Protein AF-A0A094HCK3-F1 (afdb_monomer_lite)

Secondary structure (DSSP, 8-state):
-PPP-HHHHHHHHHHHHHHHHHHHHHTTPPPP--BTTS-SS-S--TT-HHHHHHHHHHHHHHHHHHHHHH-HHHHHHIIIIIHHHHHHHHHHHHHTTHHHHS-SSS-EEHHHHHHHHT--HHHHHHHHHHHHHTTSEE-SSTTEEEEBH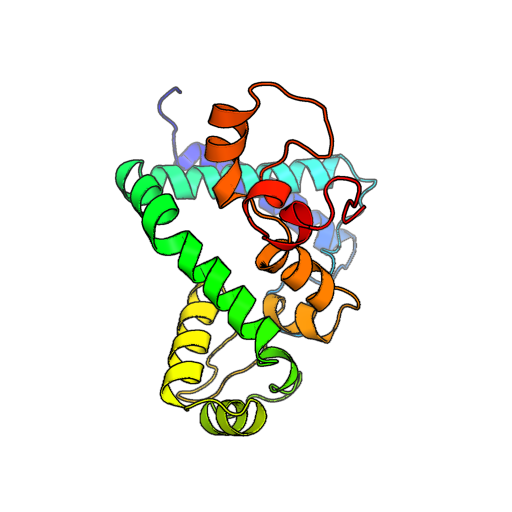HHHHHHHSTTHHHHHHIIIII--GGGHHHHHHHHSS---TTSSHHHHH-THHHH-TT----

pLDDT: mean 94.05, std 7.01, range [53.16, 98.75]

Foldseek 3Di:
DDDDDLVVLVVLLVVLVVVLVVVCVVVVHDDDFQALPGDLDDPDDPPPPPNVVSVVSNVVSVVVSVDVVCDDVNVVCCVVPPVVLLLVLLCCCLVLVLLVQADQPDKDFLVSSCVVSVHDSVVSVVSQVSNVVVSQWDCPDPRIIHGTNNSSCSVVPPCPSVVSCCCNVQVQPVQQVVLCVVPNPDPDQLSHSRVVVDCVCVVVVPDDPD

Sequence (210 aa):
MPIQDLTKLAAELSAQAKVIQDYLEANKLSGLSLDKDALIDAPFDPASMEIQGARAALIKTSKLIHDLALGPKELMLEHSTNTKFDIMTLHSVVRFGIAEAIPLDEPITFEAVAKKVGLSTDRVTRLLRHSMTNNLFEEPRAGYVGHTALSSIIVREPLSRSWILHNLEEVATAKLIAAYDKYGESDEPTETATSLAFDFFADNPKANFW

Structure (mmCIF, N/CA/C/O backbone):
data_AF-A0A094HCK3-F1
#
_entry.id   AF-A0A094HCK3-F1
#
loop_
_atom_site.group_PDB
_atom_site.id
_atom_site.type_symbol
_atom_site.label_atom_id
_atom_site.label_alt_id
_atom_site.label_comp_id
_atom_site.label_asym_id
_atom_site.label_entity_id
_atom_site.label_seq_id
_atom_site.pdbx_PDB_ins_code
_atom_site.Cartn_x
_atom_site.Cartn_y
_atom_site.Cartn_z
_atom_site.occupancy
_atom_site.B_iso_or_equiv
_atom_site.auth_seq_id
_atom_site.auth_comp_id
_atom_site.auth_asym_id
_atom_site.auth_atom_id
_atom_site.pdbx_PDB_model_num
ATOM 1 N N . MET A 1 1 ? 19.229 13.080 13.202 1.00 64.75 1 MET A N 1
ATOM 2 C CA . MET A 1 1 ? 17.930 13.371 13.849 1.00 64.75 1 MET A CA 1
ATOM 3 C C . MET A 1 1 ? 18.099 13.249 15.355 1.00 64.75 1 MET A C 1
ATOM 5 O O . MET A 1 1 ? 18.874 12.391 15.765 1.00 64.75 1 MET A O 1
ATOM 9 N N . PRO A 1 2 ? 17.450 14.100 16.164 1.00 84.44 2 PRO A N 1
ATOM 10 C CA . PRO A 1 2 ? 17.496 13.973 17.619 1.00 84.44 2 PRO A CA 1
ATOM 11 C C . PRO A 1 2 ? 16.785 12.693 18.081 1.00 84.44 2 PRO A C 1
ATOM 13 O O . PRO A 1 2 ? 15.903 12.191 17.377 1.00 84.44 2 PRO A O 1
ATOM 16 N N . ILE A 1 3 ? 17.164 12.189 19.261 1.00 91.44 3 ILE A N 1
ATOM 17 C CA . ILE A 1 3 ? 16.467 11.085 19.940 1.00 91.44 3 ILE A CA 1
ATOM 18 C C . ILE A 1 3 ? 14.984 11.449 20.059 1.00 91.44 3 ILE A C 1
ATOM 20 O O . ILE A 1 3 ? 14.647 12.566 20.455 1.00 91.44 3 ILE A O 1
ATOM 24 N N . GLN A 1 4 ? 14.115 10.517 19.677 1.00 95.88 4 GLN A N 1
ATOM 25 C CA . GLN A 1 4 ? 12.667 10.689 19.728 1.00 95.88 4 GLN A CA 1
ATOM 26 C C . GLN A 1 4 ? 12.110 10.066 21.007 1.00 95.88 4 GLN A C 1
ATOM 28 O O . GLN A 1 4 ? 12.537 8.986 21.412 1.00 95.88 4 GLN A O 1
ATOM 33 N N . ASP A 1 5 ? 11.136 10.732 21.619 1.00 96.56 5 ASP A N 1
ATOM 34 C CA . ASP A 1 5 ? 10.364 10.190 22.736 1.00 96.56 5 ASP A CA 1
ATOM 35 C C . ASP A 1 5 ? 9.092 9.530 22.189 1.00 96.56 5 ASP A C 1
ATOM 37 O O . ASP A 1 5 ? 8.192 10.210 21.690 1.00 96.56 5 ASP A O 1
ATOM 41 N N . LEU A 1 6 ? 9.018 8.199 22.282 1.00 97.12 6 LEU A N 1
ATOM 42 C CA . LEU A 1 6 ? 7.872 7.429 21.791 1.00 97.12 6 LEU A CA 1
ATOM 43 C C . LEU A 1 6 ? 6.568 7.782 22.518 1.00 97.12 6 LEU A C 1
ATOM 45 O O . LEU A 1 6 ? 5.506 7.726 21.905 1.00 97.12 6 LEU A O 1
ATOM 49 N N . THR A 1 7 ? 6.631 8.194 23.786 1.00 97.88 7 THR A N 1
ATOM 50 C CA . THR A 1 7 ? 5.444 8.604 24.551 1.00 97.88 7 THR A CA 1
ATOM 51 C C . THR A 1 7 ? 4.885 9.908 24.001 1.00 97.88 7 THR A C 1
ATOM 53 O O . THR A 1 7 ? 3.675 10.047 23.822 1.00 97.88 7 THR A O 1
ATOM 56 N N . LYS A 1 8 ? 5.771 10.853 23.667 1.00 97.81 8 LYS A N 1
ATOM 57 C CA . LYS A 1 8 ? 5.379 12.112 23.032 1.00 97.81 8 LYS A CA 1
ATOM 58 C C . LYS A 1 8 ? 4.778 11.871 21.645 1.00 97.81 8 LYS A C 1
ATOM 60 O O . LYS A 1 8 ? 3.713 12.406 21.353 1.00 97.81 8 LYS A O 1
ATOM 65 N N . LEU A 1 9 ? 5.408 11.026 20.826 1.00 97.94 9 LEU A N 1
ATOM 66 C CA . LEU A 1 9 ? 4.876 10.667 19.507 1.00 97.94 9 LEU A CA 1
ATOM 67 C C . LEU A 1 9 ? 3.517 9.960 19.610 1.00 97.94 9 LEU A C 1
ATOM 69 O O . LEU A 1 9 ? 2.624 10.247 18.821 1.00 97.94 9 LEU A O 1
ATOM 73 N N . ALA A 1 10 ? 3.323 9.077 20.593 1.00 98.25 10 ALA A N 1
ATOM 74 C CA . ALA A 1 10 ? 2.035 8.426 20.827 1.00 98.25 10 ALA A CA 1
ATOM 75 C C . ALA A 1 10 ? 0.943 9.427 21.245 1.00 98.25 10 ALA A C 1
ATOM 77 O O . ALA A 1 10 ? -0.198 9.315 20.796 1.00 98.25 10 ALA A O 1
ATOM 78 N N . ALA A 1 11 ? 1.283 10.433 22.058 1.00 98.38 11 ALA A N 1
ATOM 79 C CA . ALA A 1 11 ? 0.358 11.508 22.411 1.00 98.38 11 ALA A CA 1
ATOM 80 C C . ALA A 1 11 ? -0.019 12.365 21.189 1.00 98.38 11 ALA A C 1
ATOM 82 O O . ALA A 1 11 ? -1.194 12.673 20.997 1.00 98.38 11 ALA A O 1
ATOM 83 N N . GLU A 1 12 ? 0.952 12.696 20.331 1.00 97.50 12 GLU A N 1
ATOM 84 C CA . GLU A 1 12 ? 0.707 13.391 19.061 1.00 97.50 12 GLU A CA 1
ATOM 85 C C . GLU A 1 12 ? -0.185 12.558 18.131 1.00 97.50 12 GLU A C 1
ATOM 87 O O . GLU A 1 12 ? -1.167 13.073 17.600 1.00 97.50 12 GLU A O 1
ATOM 92 N N . LEU A 1 13 ? 0.103 11.261 17.985 1.00 98.12 13 LEU A N 1
ATOM 93 C CA . LEU A 1 13 ? -0.702 10.322 17.202 1.00 98.12 13 LEU A CA 1
ATOM 94 C C . LEU A 1 13 ? -2.156 10.288 17.697 1.00 98.12 13 LEU A C 1
ATOM 96 O O . LEU A 1 13 ? -3.081 10.413 16.900 1.00 98.12 13 LEU A O 1
ATOM 100 N N . SER A 1 14 ? -2.350 10.167 19.013 1.00 98.56 14 SER A N 1
ATOM 101 C CA . SER A 1 14 ? -3.671 10.146 19.650 1.00 98.56 14 SER A CA 1
ATOM 102 C C . SER A 1 14 ? -4.442 11.449 19.425 1.00 98.56 14 SER A C 1
ATOM 104 O O . SER A 1 14 ? -5.623 11.422 19.080 1.00 98.56 14 SER A O 1
ATOM 106 N N . ALA A 1 15 ? -3.770 12.599 19.534 1.00 98.31 15 ALA A N 1
ATOM 107 C CA . ALA A 1 15 ? -4.385 13.896 19.270 1.00 98.31 15 ALA A CA 1
ATOM 108 C C . ALA A 1 15 ? -4.875 14.018 17.816 1.00 98.31 15 ALA A C 1
ATOM 110 O O . ALA A 1 15 ? -6.005 14.446 17.592 1.00 98.31 15 ALA A O 1
ATOM 111 N N . GLN A 1 16 ? -4.074 13.590 16.832 1.00 98.31 16 GLN A N 1
ATOM 112 C CA . GLN A 1 16 ? -4.489 13.615 15.422 1.00 98.31 16 GLN A CA 1
ATOM 113 C C . GLN A 1 16 ? -5.602 12.605 15.126 1.00 98.31 16 GLN A C 1
ATOM 115 O O . GLN A 1 16 ? -6.540 12.916 14.394 1.00 98.31 16 GLN A O 1
ATOM 120 N N . ALA A 1 17 ? -5.546 11.416 15.734 1.00 98.06 17 ALA A N 1
ATOM 121 C CA . ALA A 1 17 ? -6.607 10.420 15.615 1.00 98.06 17 ALA A CA 1
ATOM 122 C C . ALA A 1 17 ? -7.936 10.964 16.151 1.00 98.06 17 ALA A C 1
ATOM 124 O O . ALA A 1 17 ? -8.975 10.758 15.529 1.00 98.06 17 ALA A O 1
ATOM 125 N N . LYS A 1 18 ? -7.897 11.721 17.255 1.00 98.12 18 LYS A N 1
ATOM 126 C CA . LYS A 1 18 ? -9.080 12.374 17.814 1.00 98.12 18 LYS A CA 1
ATOM 127 C C . LYS A 1 18 ? -9.693 13.398 16.857 1.00 98.12 18 LYS A C 1
ATOM 129 O O . LYS A 1 18 ? -10.903 13.375 16.686 1.00 98.12 18 LYS A O 1
ATOM 134 N N . VAL A 1 19 ? -8.891 14.240 16.200 1.00 97.88 19 VAL A N 1
ATOM 135 C CA . VAL A 1 19 ? -9.404 15.204 15.202 1.00 97.88 19 VAL A CA 1
ATOM 136 C C . VAL A 1 19 ? -10.156 14.482 14.080 1.00 97.88 19 VAL A C 1
ATOM 138 O O . VAL A 1 19 ? -11.255 14.884 13.705 1.00 97.88 19 VAL A O 1
ATOM 141 N N . ILE A 1 20 ? -9.589 13.382 13.576 1.00 97.25 20 ILE A N 1
ATOM 142 C CA . ILE A 1 20 ? -10.222 12.574 12.528 1.00 97.25 20 ILE A CA 1
ATOM 143 C C . ILE A 1 20 ? -11.514 11.926 13.037 1.00 97.25 20 ILE A C 1
ATOM 145 O O . ILE A 1 20 ? -12.533 11.985 12.353 1.00 97.25 20 ILE A O 1
ATOM 149 N N . GLN A 1 21 ? -11.487 11.329 14.229 1.00 97.19 21 GLN A N 1
ATOM 150 C CA . GLN A 1 21 ? -12.647 10.660 14.814 1.00 97.19 21 GLN A CA 1
ATOM 151 C C . GLN A 1 21 ? -13.798 11.644 15.070 1.00 97.19 21 GLN A C 1
ATOM 153 O O . GLN A 1 21 ? -14.926 11.386 14.653 1.00 97.19 21 GLN A O 1
ATOM 158 N N . ASP A 1 22 ? -13.501 12.801 15.666 1.00 97.19 22 ASP A N 1
ATOM 159 C CA . ASP A 1 22 ? -14.484 13.854 15.932 1.00 97.19 22 ASP A CA 1
ATOM 160 C C . ASP A 1 22 ? -15.112 14.366 14.621 1.00 97.19 22 ASP A C 1
ATOM 162 O O . ASP A 1 22 ? -16.318 14.603 14.562 1.00 97.19 22 ASP A O 1
ATOM 166 N N . TYR A 1 23 ? -14.324 14.491 13.544 1.00 96.88 23 TYR A N 1
ATOM 167 C CA . TYR A 1 23 ? -14.831 14.874 12.223 1.00 96.88 23 TYR A CA 1
ATOM 168 C C . TYR A 1 23 ? -15.793 13.835 11.637 1.00 96.88 23 TYR A C 1
ATOM 170 O O . TYR A 1 23 ? -16.861 14.207 11.140 1.00 96.88 23 TYR A O 1
ATOM 178 N N . LEU A 1 24 ? -15.442 12.546 11.700 1.00 96.25 24 LEU A N 1
ATOM 179 C CA . LEU A 1 24 ? -16.302 11.465 11.209 1.00 96.25 24 LEU A CA 1
ATOM 180 C C . LEU A 1 24 ? -17.640 11.449 11.961 1.00 96.25 24 LEU A C 1
ATOM 182 O O . LEU A 1 24 ? -18.698 11.376 11.335 1.00 96.25 24 LEU A O 1
ATOM 186 N N . GLU A 1 25 ? -17.603 11.594 13.287 1.00 96.50 25 GLU A N 1
ATOM 187 C CA . GLU A 1 25 ? -18.794 11.629 14.140 1.00 96.50 25 GLU A CA 1
ATOM 188 C C . GLU A 1 25 ? -19.659 12.869 13.887 1.00 96.50 25 GLU A C 1
ATOM 190 O O . GLU A 1 25 ? -20.868 12.747 13.669 1.00 96.50 25 GLU A O 1
ATOM 195 N N . ALA A 1 26 ? -19.052 14.060 13.856 1.00 96.56 26 ALA A N 1
ATOM 196 C CA . ALA A 1 26 ? -19.761 15.322 13.649 1.00 96.56 26 ALA A CA 1
ATOM 197 C C . ALA A 1 26 ? -20.483 15.372 12.294 1.00 96.56 26 ALA A C 1
ATOM 199 O O . ALA A 1 26 ? -21.584 15.918 12.197 1.00 96.56 26 ALA A O 1
ATOM 200 N N . ASN A 1 27 ? -19.892 14.763 11.262 1.00 95.44 27 ASN A N 1
ATOM 201 C CA . ASN A 1 27 ? -20.462 14.705 9.916 1.00 95.44 27 ASN A CA 1
ATOM 202 C C . ASN A 1 27 ? -21.289 13.436 9.659 1.00 95.44 27 ASN A C 1
ATOM 204 O O . ASN A 1 27 ? -21.826 13.279 8.563 1.00 95.44 27 ASN A O 1
ATOM 208 N N . LYS A 1 28 ? -21.433 12.549 10.656 1.00 95.31 28 LYS A N 1
ATOM 209 C CA . LYS A 1 28 ? -22.162 11.270 10.550 1.00 95.31 28 LYS A CA 1
ATOM 210 C C . LYS A 1 28 ? -21.670 10.404 9.385 1.00 95.31 28 LYS A C 1
ATOM 212 O O . LYS A 1 28 ? -22.461 9.747 8.708 1.00 95.31 28 LYS A O 1
ATOM 217 N N . LEU A 1 29 ? -20.366 10.439 9.137 1.00 93.19 29 LEU A N 1
ATOM 218 C CA . LEU A 1 29 ? -19.726 9.663 8.087 1.00 93.19 29 LEU A CA 1
ATOM 219 C C . LEU A 1 29 ? -19.522 8.226 8.562 1.00 93.19 29 LEU A C 1
ATOM 221 O O . LEU A 1 29 ? -19.360 7.964 9.756 1.00 93.19 29 LEU A O 1
ATOM 225 N N . SER A 1 30 ? -19.510 7.284 7.620 1.00 84.00 30 SER A N 1
ATOM 226 C CA . SER A 1 30 ? -19.073 5.923 7.921 1.00 84.00 30 SER A CA 1
ATOM 227 C C . SER A 1 30 ? -17.640 5.965 8.450 1.00 84.00 30 SER A C 1
ATOM 229 O O . SER A 1 30 ? -16.792 6.661 7.887 1.00 84.00 30 SER A O 1
ATOM 231 N N . GLY A 1 31 ? -17.368 5.222 9.522 1.00 87.56 31 GLY A N 1
ATOM 232 C CA . GLY A 1 31 ? -16.015 5.083 10.051 1.00 87.56 31 GLY A CA 1
ATOM 233 C C . GLY A 1 31 ? -15.043 4.486 9.027 1.00 87.56 31 GLY A C 1
ATOM 234 O O . GLY A 1 31 ? -15.429 4.028 7.950 1.00 87.56 31 GLY A O 1
ATOM 235 N N . LEU A 1 32 ? -13.761 4.470 9.380 1.00 92.94 32 LEU A N 1
ATOM 236 C CA . LEU A 1 32 ? -12.737 3.814 8.569 1.00 92.94 32 LEU A CA 1
ATOM 237 C C . LEU A 1 32 ? -12.791 2.301 8.796 1.00 92.94 32 LEU A C 1
ATOM 239 O O . LEU A 1 32 ? -12.904 1.850 9.935 1.00 92.94 32 LEU A O 1
ATOM 243 N N . SER A 1 33 ? -12.695 1.522 7.723 1.00 92.81 33 SER A N 1
ATOM 244 C CA . SER A 1 33 ? -12.752 0.063 7.786 1.00 92.81 33 SER A CA 1
ATOM 245 C C . SER A 1 33 ? -11.872 -0.564 6.709 1.00 92.81 33 SER A C 1
ATOM 247 O O . SER A 1 33 ? -11.655 0.032 5.655 1.00 92.81 33 SER A O 1
ATOM 249 N N . LEU A 1 34 ? -11.380 -1.771 6.986 1.00 93.62 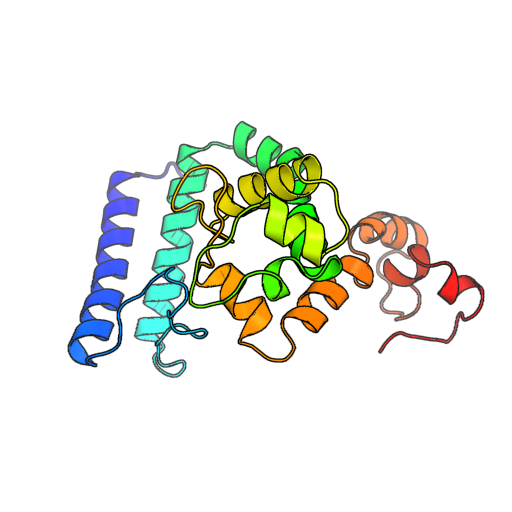34 LEU A N 1
ATOM 250 C CA . LEU A 1 34 ? -10.755 -2.655 5.997 1.00 93.62 34 LEU A CA 1
ATOM 251 C C . LEU A 1 34 ? -11.707 -3.769 5.540 1.00 93.62 34 LEU A C 1
ATOM 253 O O . LEU A 1 34 ? -11.286 -4.680 4.835 1.00 93.62 34 LEU A O 1
ATOM 257 N N . ASP A 1 35 ? -12.977 -3.704 5.929 1.00 93.12 35 ASP A N 1
ATOM 258 C CA . ASP A 1 35 ? -14.013 -4.604 5.433 1.00 93.12 35 ASP A CA 1
ATOM 259 C C . ASP A 1 35 ? -14.203 -4.445 3.914 1.00 93.12 35 ASP A C 1
ATOM 261 O O . ASP A 1 35 ? -14.009 -3.358 3.364 1.00 93.12 35 ASP A O 1
ATOM 265 N N . LYS A 1 36 ? -14.594 -5.524 3.231 1.00 89.88 36 LYS A N 1
ATOM 266 C CA . LYS A 1 36 ? -14.848 -5.536 1.782 1.00 89.88 36 LYS A CA 1
ATOM 267 C C . LYS A 1 36 ? -15.809 -4.440 1.301 1.00 89.88 36 LYS A C 1
ATOM 269 O O . LYS A 1 36 ? -15.671 -3.981 0.167 1.00 89.88 36 LYS A O 1
ATOM 274 N N . ASP A 1 37 ? -16.737 -4.004 2.154 1.00 90.12 37 ASP A N 1
ATOM 275 C CA . ASP A 1 37 ? -17.769 -3.016 1.832 1.00 90.12 37 ASP A CA 1
ATOM 276 C C . ASP A 1 37 ? -17.366 -1.586 2.233 1.00 90.12 37 ASP A C 1
ATOM 278 O O . ASP A 1 37 ? -18.148 -0.646 2.067 1.00 90.12 37 ASP A O 1
ATOM 282 N N . ALA A 1 38 ? -16.137 -1.386 2.726 1.00 91.75 38 ALA A N 1
ATOM 283 C CA . ALA A 1 38 ? -15.613 -0.059 3.025 1.00 91.75 38 ALA A CA 1
ATOM 284 C C . ALA A 1 38 ? -15.644 0.859 1.788 1.00 91.75 38 ALA A C 1
ATOM 286 O O . ALA A 1 38 ? -15.623 0.411 0.630 1.00 91.75 38 ALA A O 1
ATOM 287 N N . LEU A 1 39 ? -15.698 2.169 2.035 1.00 91.44 39 LEU A N 1
ATOM 288 C CA . LEU A 1 39 ? -15.591 3.166 0.974 1.00 91.44 39 LEU A CA 1
ATOM 289 C C . LEU A 1 39 ? -14.226 3.055 0.284 1.00 91.44 39 LEU A C 1
ATOM 291 O O . LEU A 1 39 ? -13.210 2.868 0.950 1.00 91.44 39 LEU A O 1
ATOM 295 N N . ILE A 1 40 ? -14.225 3.176 -1.047 1.00 90.25 40 ILE A N 1
ATOM 296 C CA . ILE A 1 40 ? -12.997 3.184 -1.858 1.00 90.25 40 ILE A CA 1
ATOM 297 C C . ILE A 1 40 ? -12.161 4.409 -1.488 1.00 90.25 40 ILE A C 1
ATOM 299 O O . ILE A 1 40 ? -11.000 4.286 -1.098 1.00 90.25 40 ILE A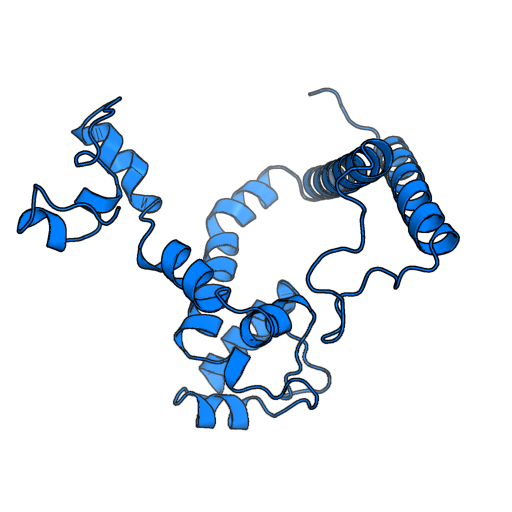 O 1
ATOM 303 N N . ASP A 1 41 ? -12.790 5.580 -1.537 1.00 89.75 41 ASP A N 1
ATOM 304 C CA . ASP A 1 41 ? -12.195 6.817 -1.065 1.00 89.75 41 ASP A CA 1
ATOM 305 C C . ASP A 1 41 ? -12.476 7.003 0.420 1.00 89.75 41 ASP A C 1
ATOM 307 O O . ASP A 1 41 ? -13.609 6.867 0.894 1.00 89.75 41 ASP A O 1
ATOM 311 N N . ALA A 1 42 ? -11.436 7.362 1.168 1.00 88.56 42 ALA A N 1
ATOM 312 C CA . ALA A 1 42 ? -11.617 7.740 2.557 1.00 88.56 42 ALA A CA 1
ATOM 313 C C . ALA A 1 42 ? -12.556 8.963 2.634 1.00 88.56 42 ALA A C 1
ATOM 315 O O . ALA A 1 42 ? -12.373 9.906 1.860 1.00 88.56 42 ALA A O 1
ATOM 316 N N . PRO A 1 43 ? -13.531 8.987 3.563 1.00 92.12 43 PRO A N 1
ATOM 317 C CA . PRO A 1 43 ? -14.581 10.003 3.605 1.00 92.12 43 PRO A CA 1
ATOM 318 C C . PRO A 1 43 ? -14.068 11.312 4.220 1.00 92.12 43 PRO A C 1
ATOM 320 O O . PRO A 1 43 ? -14.547 11.766 5.252 1.00 92.12 43 PRO A O 1
ATOM 323 N N . PHE A 1 44 ? -13.049 11.918 3.619 1.00 92.88 44 PHE A N 1
ATOM 324 C CA . PHE A 1 44 ? -12.468 13.176 4.069 1.00 92.88 44 PHE A CA 1
ATOM 325 C C . PHE A 1 44 ? -12.629 14.226 2.987 1.00 92.88 44 PHE A C 1
ATOM 327 O O . PHE A 1 44 ? -12.178 14.021 1.863 1.00 92.88 44 PHE A O 1
ATOM 334 N N . ASP A 1 45 ? -13.219 15.365 3.343 1.00 91.75 45 ASP A N 1
ATOM 335 C CA . ASP A 1 45 ? -13.326 16.502 2.434 1.00 91.75 45 ASP A CA 1
ATOM 336 C C . ASP A 1 45 ? -11.923 16.960 1.973 1.00 91.75 45 ASP A C 1
ATOM 338 O O . ASP A 1 45 ? -11.102 17.364 2.811 1.00 91.75 45 ASP A O 1
ATOM 342 N N . PRO A 1 46 ? -11.612 16.913 0.663 1.00 92.75 46 PRO A N 1
ATOM 343 C CA . PRO A 1 46 ? -10.340 17.394 0.130 1.00 92.75 46 PRO A CA 1
ATOM 344 C C . PRO A 1 46 ? -10.118 18.896 0.351 1.00 92.75 46 PRO A C 1
ATOM 346 O O . PRO A 1 46 ? -8.972 19.337 0.409 1.00 92.75 46 PRO A O 1
ATOM 349 N N . ALA A 1 47 ? -11.190 19.683 0.489 1.00 94.50 47 ALA A N 1
ATOM 350 C CA . ALA A 1 47 ? -11.106 21.121 0.730 1.00 94.50 47 ALA A CA 1
ATOM 351 C C . ALA A 1 47 ? -10.774 21.463 2.193 1.00 94.50 47 ALA A C 1
ATOM 353 O O . ALA A 1 47 ? -10.315 22.570 2.486 1.00 94.50 47 ALA A O 1
ATOM 354 N N . SER A 1 48 ? -10.965 20.521 3.122 1.00 95.88 48 SER A N 1
ATOM 355 C CA . SER A 1 48 ? -10.686 20.742 4.538 1.00 95.88 48 SER A CA 1
ATOM 356 C C . SER A 1 48 ? -9.203 20.554 4.852 1.00 95.88 48 SER A C 1
ATOM 358 O O . SER A 1 48 ? -8.744 19.467 5.208 1.00 95.88 48 SER A O 1
ATOM 360 N N . MET A 1 49 ? -8.434 21.642 4.753 1.00 96.00 49 MET A N 1
ATOM 361 C CA . MET A 1 49 ? -6.996 21.637 5.053 1.00 96.00 49 MET A CA 1
ATOM 362 C C . MET A 1 49 ? -6.677 21.135 6.466 1.00 96.00 49 MET A C 1
ATOM 364 O O . MET A 1 49 ? -5.646 20.497 6.666 1.00 96.00 49 MET A O 1
ATOM 368 N N . GLU A 1 50 ? -7.552 21.400 7.438 1.00 96.19 50 GLU A N 1
ATOM 369 C CA . GLU A 1 50 ? -7.399 20.921 8.813 1.00 96.19 50 GLU A CA 1
ATOM 370 C C . GLU A 1 50 ? -7.440 19.390 8.875 1.00 96.19 50 GLU A C 1
ATOM 372 O O . GLU A 1 50 ? -6.524 18.765 9.410 1.00 96.19 50 GLU A O 1
ATOM 377 N N . ILE A 1 51 ? -8.454 18.776 8.259 1.00 97.12 51 ILE A N 1
ATOM 378 C CA . ILE A 1 51 ? -8.632 17.320 8.272 1.00 97.12 51 ILE A CA 1
ATOM 379 C C . ILE A 1 51 ? -7.559 16.629 7.434 1.00 97.12 51 ILE A C 1
ATOM 381 O O . ILE A 1 51 ? -7.005 15.613 7.859 1.00 97.12 51 ILE A O 1
ATOM 385 N N . GLN A 1 52 ? -7.191 17.203 6.287 1.00 97.25 52 GLN A N 1
ATOM 386 C CA . GLN A 1 52 ? -6.078 16.689 5.487 1.00 97.25 52 GLN A CA 1
ATOM 387 C C . GLN A 1 52 ? -4.743 16.799 6.238 1.00 97.25 52 GLN A C 1
ATOM 389 O O . GLN A 1 52 ? -3.936 15.868 6.202 1.00 97.25 52 GLN A O 1
ATOM 394 N N . GLY A 1 53 ? -4.527 17.894 6.974 1.00 97.75 53 GLY A N 1
ATOM 395 C CA . GLY A 1 53 ? -3.363 18.083 7.836 1.00 97.75 53 GLY A CA 1
ATOM 396 C C . GLY A 1 53 ? -3.299 17.047 8.958 1.00 97.75 53 GLY A C 1
ATOM 397 O O . GLY A 1 53 ? -2.262 16.403 9.135 1.00 97.75 53 GLY A O 1
ATOM 398 N N . ALA A 1 54 ? -4.413 16.825 9.661 1.00 97.81 54 ALA A N 1
ATOM 399 C CA . ALA A 1 54 ? -4.511 15.819 10.715 1.00 97.81 54 ALA A CA 1
ATOM 400 C C . ALA A 1 54 ? -4.277 14.400 10.179 1.00 97.81 54 ALA A C 1
ATOM 402 O O . ALA A 1 54 ? -3.499 13.637 10.754 1.00 97.81 54 ALA A O 1
ATOM 403 N N . ARG A 1 55 ? -4.862 14.064 9.022 1.00 96.88 55 ARG A N 1
ATOM 404 C CA . ARG A 1 55 ? -4.639 12.788 8.328 1.00 96.88 55 ARG A CA 1
ATOM 405 C C . ARG A 1 55 ? -3.174 12.582 7.955 1.00 96.88 55 ARG A C 1
ATOM 407 O O . ARG A 1 55 ? -2.611 11.529 8.252 1.00 96.88 55 ARG A O 1
ATOM 414 N N . ALA A 1 56 ? -2.543 13.572 7.327 1.00 97.81 56 ALA A N 1
ATOM 415 C CA . ALA A 1 56 ? -1.137 13.491 6.944 1.00 97.81 56 ALA A CA 1
ATOM 416 C C . ALA A 1 56 ? -0.223 13.339 8.171 1.00 97.81 56 ALA A C 1
ATOM 418 O O . ALA A 1 56 ? 0.697 12.517 8.159 1.00 97.81 56 ALA A O 1
ATOM 419 N N . ALA A 1 57 ? -0.496 14.085 9.245 1.00 98.12 57 ALA A N 1
ATOM 420 C CA . ALA A 1 57 ? 0.238 13.986 10.500 1.00 98.12 57 ALA A CA 1
ATOM 421 C C . ALA A 1 57 ? 0.058 12.611 11.161 1.00 98.12 57 ALA A C 1
ATOM 423 O O . ALA A 1 57 ? 1.048 12.011 11.574 1.00 98.12 57 ALA A O 1
ATOM 424 N N . LEU A 1 58 ? -1.166 12.072 11.193 1.00 98.06 58 LEU A N 1
ATOM 425 C CA . LEU A 1 58 ? -1.450 10.746 11.740 1.00 98.06 58 LEU A CA 1
ATOM 426 C C . LEU A 1 58 ? -0.662 9.652 11.004 1.00 98.06 58 LEU A C 1
ATOM 428 O O . LEU A 1 58 ? 0.022 8.852 11.644 1.00 98.06 58 LEU A O 1
ATOM 432 N N . ILE A 1 59 ? -0.701 9.650 9.666 1.00 98.06 59 ILE A N 1
ATOM 433 C CA . ILE A 1 59 ? 0.032 8.683 8.830 1.00 98.06 59 ILE A CA 1
ATOM 434 C C . ILE A 1 59 ? 1.542 8.805 9.069 1.00 98.06 59 ILE A C 1
ATOM 436 O O . ILE A 1 59 ? 2.223 7.806 9.308 1.00 98.06 59 ILE A O 1
ATOM 440 N N . LYS A 1 60 ? 2.070 10.034 9.048 1.00 98.06 60 LYS A N 1
ATOM 441 C CA . LYS A 1 60 ? 3.499 10.299 9.241 1.00 98.06 60 LYS A CA 1
ATOM 442 C C . LYS A 1 60 ? 3.985 9.844 10.617 1.00 98.06 60 LYS A C 1
ATOM 444 O O . LYS A 1 60 ? 5.010 9.171 10.703 1.00 98.06 60 LYS A O 1
ATOM 449 N N . THR A 1 61 ? 3.271 10.199 11.684 1.00 98.25 61 THR A N 1
ATOM 450 C CA . THR A 1 61 ? 3.647 9.832 13.056 1.00 98.25 61 THR A CA 1
ATOM 451 C C . THR A 1 61 ? 3.515 8.327 13.281 1.00 98.25 61 THR A C 1
ATOM 453 O O . THR A 1 61 ? 4.397 7.737 13.901 1.00 98.25 61 THR A O 1
ATOM 456 N N . SER A 1 62 ? 2.489 7.681 12.715 1.00 98.31 62 SER A N 1
ATOM 457 C CA . SER A 1 62 ? 2.334 6.220 12.761 1.00 98.31 62 SER A CA 1
ATOM 458 C C . SER A 1 62 ? 3.529 5.512 12.115 1.00 98.31 62 SER A C 1
ATOM 460 O O . SER A 1 62 ? 4.148 4.650 12.743 1.00 98.31 62 SER A O 1
ATOM 462 N N . LYS A 1 63 ? 3.927 5.943 10.909 1.00 97.69 63 LYS A N 1
ATOM 463 C CA . LYS A 1 63 ? 5.100 5.402 10.210 1.00 97.69 63 LYS A CA 1
ATOM 464 C C . LYS A 1 63 ? 6.398 5.654 10.975 1.00 97.69 63 LYS A C 1
ATOM 466 O O . LYS A 1 63 ? 7.235 4.763 11.055 1.00 97.69 63 LYS A O 1
ATOM 471 N N . LEU A 1 64 ? 6.561 6.835 11.572 1.00 97.38 64 LEU A N 1
ATOM 472 C CA . LEU A 1 64 ? 7.748 7.147 12.367 1.00 97.38 64 LEU A CA 1
ATOM 473 C C . LEU A 1 64 ? 7.864 6.237 13.597 1.00 97.38 64 LEU A C 1
ATOM 475 O O . LEU A 1 64 ? 8.942 5.714 13.859 1.00 97.38 64 LEU A O 1
ATOM 479 N N . ILE A 1 65 ? 6.769 6.025 14.334 1.00 97.94 65 ILE A N 1
ATOM 480 C CA . ILE A 1 65 ? 6.748 5.105 15.481 1.00 97.94 65 ILE A CA 1
ATOM 481 C C . ILE A 1 65 ? 7.094 3.682 15.029 1.00 97.94 65 ILE A C 1
ATOM 483 O O . ILE A 1 65 ? 7.938 3.044 15.656 1.00 97.94 65 ILE A O 1
ATOM 487 N N . HIS A 1 66 ? 6.493 3.213 13.930 1.00 97.25 66 HIS A N 1
ATOM 488 C CA . HIS A 1 66 ? 6.806 1.916 13.328 1.00 97.25 66 HIS A CA 1
ATOM 489 C C . HIS A 1 66 ? 8.306 1.785 13.019 1.00 97.25 66 HIS A C 1
ATOM 491 O O . HIS A 1 66 ? 8.952 0.841 13.467 1.00 97.25 66 HIS A O 1
ATOM 497 N N . ASP A 1 67 ? 8.883 2.760 12.318 1.00 97.19 67 ASP A N 1
ATOM 498 C CA . ASP A 1 67 ? 10.281 2.722 11.884 1.00 97.19 67 ASP A CA 1
ATOM 499 C C . ASP A 1 67 ? 11.265 2.788 13.056 1.00 97.19 67 ASP A C 1
ATOM 501 O O . ASP A 1 67 ? 12.279 2.088 13.058 1.00 97.19 67 ASP A O 1
ATOM 505 N N . LEU A 1 68 ? 10.962 3.599 14.075 1.00 97.06 68 LEU A N 1
ATOM 506 C CA . LEU A 1 68 ? 11.760 3.679 15.299 1.00 97.06 68 LEU A CA 1
ATOM 507 C C . LEU A 1 68 ? 11.724 2.366 16.087 1.00 97.06 68 LEU A C 1
ATOM 509 O O . LEU A 1 68 ? 12.756 1.954 16.613 1.00 97.06 68 LEU A O 1
ATOM 513 N N . ALA A 1 69 ? 10.557 1.721 16.168 1.00 96.94 69 ALA A N 1
ATOM 514 C CA . ALA A 1 69 ? 10.394 0.447 16.860 1.00 96.94 69 ALA A CA 1
ATOM 515 C C . ALA A 1 69 ? 11.079 -0.709 16.115 1.00 96.94 69 ALA A C 1
ATOM 517 O O . ALA A 1 69 ? 11.661 -1.585 16.752 1.00 96.94 69 ALA A O 1
ATOM 518 N N . LEU A 1 70 ? 11.033 -0.695 14.780 1.00 96.25 70 LEU A N 1
ATOM 519 C CA . LEU A 1 70 ? 11.631 -1.725 13.932 1.00 96.25 70 LEU A CA 1
ATOM 520 C C . LEU A 1 70 ? 13.164 -1.600 13.871 1.00 96.25 70 LEU A C 1
ATOM 522 O O . LEU A 1 70 ? 13.893 -2.589 13.942 1.00 96.25 70 LEU A O 1
ATOM 526 N N . GLY A 1 71 ? 13.664 -0.366 13.796 1.00 96.75 71 GLY A N 1
ATOM 527 C CA . GLY A 1 71 ? 15.088 -0.058 13.768 1.00 96.75 71 GLY A CA 1
ATOM 528 C C . GLY A 1 71 ? 15.742 -0.224 12.385 1.00 96.75 71 GLY A C 1
ATOM 529 O O . GLY A 1 71 ? 15.215 -0.877 11.482 1.00 96.75 71 GLY A O 1
ATOM 530 N N . PRO A 1 72 ? 16.936 0.365 12.188 1.00 96.31 72 PRO A N 1
ATOM 531 C CA . PRO A 1 72 ? 17.518 0.560 10.857 1.00 96.31 72 PRO A CA 1
ATOM 532 C C . PRO A 1 72 ? 17.923 -0.737 10.147 1.00 96.31 72 PRO A C 1
ATOM 534 O O . PRO A 1 72 ? 17.818 -0.825 8.926 1.00 96.31 72 PRO A O 1
ATOM 537 N N . LYS A 1 73 ? 18.386 -1.752 10.890 1.00 96.75 73 LYS A N 1
ATOM 538 C CA . LYS A 1 73 ? 18.790 -3.039 10.303 1.00 96.75 73 LYS A CA 1
ATOM 539 C C . LYS A 1 73 ? 17.597 -3.755 9.679 1.00 96.75 73 LYS A C 1
ATOM 541 O O . LYS A 1 73 ? 17.702 -4.261 8.567 1.00 96.75 73 LYS A O 1
ATOM 546 N N . GLU A 1 74 ? 16.495 -3.810 10.410 1.00 96.81 74 GLU A N 1
ATOM 547 C CA . GLU A 1 74 ? 15.317 -4.543 9.975 1.00 96.81 74 GLU A CA 1
ATOM 548 C C . GLU A 1 74 ? 14.604 -3.794 8.844 1.00 96.81 74 GLU A C 1
ATOM 550 O O . GLU A 1 74 ? 14.267 -4.406 7.840 1.00 96.81 74 GLU A O 1
ATOM 555 N N . LEU A 1 75 ? 14.539 -2.457 8.902 1.00 96.56 75 LEU A N 1
ATOM 556 C CA . LEU A 1 75 ? 14.091 -1.632 7.771 1.00 96.56 75 LEU A CA 1
ATOM 557 C C . LEU A 1 75 ? 14.894 -1.893 6.486 1.00 96.56 75 LEU A C 1
ATOM 559 O O . LEU A 1 75 ? 14.327 -2.004 5.401 1.00 96.56 75 LEU A O 1
ATOM 563 N N . MET A 1 76 ? 16.221 -2.013 6.593 1.00 96.50 76 MET A N 1
ATOM 564 C CA . MET A 1 76 ? 17.069 -2.345 5.445 1.00 96.50 76 MET A CA 1
ATOM 565 C C . MET A 1 76 ? 16.728 -3.731 4.873 1.00 96.50 76 MET A C 1
ATOM 567 O O . MET A 1 76 ? 16.689 -3.898 3.651 1.00 96.50 76 MET A O 1
ATOM 571 N N . LEU A 1 77 ? 16.488 -4.730 5.729 1.00 94.94 77 LEU A N 1
ATOM 572 C CA . LEU A 1 77 ? 16.109 -6.078 5.295 1.00 94.94 77 LEU A CA 1
ATOM 573 C C . LEU A 1 77 ? 14.725 -6.087 4.644 1.00 94.94 77 LEU A C 1
ATOM 575 O O . LEU A 1 77 ? 14.582 -6.658 3.564 1.00 94.94 77 LEU A O 1
ATOM 579 N N . GLU A 1 78 ? 13.759 -5.386 5.229 1.00 93.12 78 GLU A N 1
ATOM 580 C CA . GLU A 1 78 ? 12.406 -5.234 4.698 1.00 93.12 78 GLU A CA 1
ATOM 581 C C . GLU A 1 78 ? 12.439 -4.683 3.265 1.00 93.12 78 GLU A C 1
ATOM 583 O O . GLU A 1 78 ? 11.961 -5.331 2.331 1.00 93.12 78 GLU A O 1
ATOM 588 N N . HIS A 1 79 ? 13.134 -3.560 3.058 1.00 93.56 79 HIS A N 1
ATOM 589 C CA . HIS A 1 79 ? 13.230 -2.901 1.753 1.00 93.56 79 HIS A CA 1
ATOM 590 C C . HIS A 1 79 ? 14.024 -3.686 0.701 1.00 93.56 79 HIS A C 1
ATOM 592 O O . HIS A 1 79 ? 13.731 -3.595 -0.490 1.00 93.56 79 HIS A O 1
ATOM 598 N N . SER A 1 80 ? 15.037 -4.456 1.108 1.00 92.06 80 SER A N 1
ATOM 599 C CA . SER A 1 80 ? 15.887 -5.212 0.171 1.00 92.06 80 SER A CA 1
ATOM 600 C C . SER A 1 80 ? 15.372 -6.629 -0.114 1.00 92.06 80 SER A C 1
ATOM 602 O O . SER A 1 80 ? 15.667 -7.220 -1.163 1.00 92.06 80 SER A O 1
ATOM 604 N N . THR A 1 81 ? 14.586 -7.195 0.802 1.00 89.88 81 THR A N 1
ATOM 605 C CA . THR A 1 81 ? 14.206 -8.611 0.768 1.00 89.88 81 THR A CA 1
ATOM 606 C C . THR A 1 81 ? 12.711 -8.813 0.628 1.00 89.88 81 THR A C 1
ATOM 608 O O . THR A 1 81 ? 12.318 -9.539 -0.284 1.00 89.88 81 THR A O 1
ATOM 611 N N . ASN A 1 82 ? 11.900 -8.173 1.466 1.00 89.62 82 ASN A N 1
ATOM 612 C CA . ASN A 1 82 ? 10.487 -8.518 1.616 1.00 89.62 82 ASN A CA 1
ATOM 613 C C . ASN A 1 82 ? 9.586 -7.709 0.683 1.00 89.62 82 ASN A C 1
ATOM 615 O O . ASN A 1 82 ? 8.777 -8.306 -0.023 1.00 89.62 82 ASN A O 1
ATOM 619 N N . THR A 1 83 ? 9.817 -6.399 0.550 1.00 92.75 83 THR A N 1
ATOM 620 C CA . THR A 1 83 ? 8.948 -5.496 -0.231 1.00 92.75 83 THR A CA 1
ATOM 621 C C . THR A 1 83 ? 8.746 -5.944 -1.689 1.00 92.75 83 THR A C 1
ATOM 623 O O . THR A 1 83 ? 7.671 -5.784 -2.265 1.00 92.75 83 THR A O 1
ATOM 626 N N . LYS A 1 84 ? 9.754 -6.571 -2.315 1.00 93.69 84 LYS A N 1
ATOM 627 C CA . LYS A 1 84 ? 9.617 -7.108 -3.684 1.00 93.69 84 LYS A CA 1
ATOM 628 C C . LYS A 1 84 ? 8.604 -8.255 -3.786 1.00 93.69 84 LYS A C 1
ATOM 630 O O . LYS A 1 84 ? 8.022 -8.450 -4.851 1.00 93.69 84 LYS A O 1
ATOM 635 N N . PHE A 1 85 ? 8.397 -9.017 -2.712 1.00 95.44 85 PHE A N 1
ATOM 636 C CA . PHE A 1 85 ? 7.418 -10.101 -2.675 1.00 95.44 85 PHE A CA 1
ATOM 637 C C . PHE A 1 85 ? 5.993 -9.578 -2.497 1.00 95.44 85 PHE A C 1
ATOM 639 O O . PHE A 1 85 ? 5.087 -10.148 -3.109 1.00 95.44 85 PHE A O 1
ATOM 646 N N . ASP A 1 86 ? 5.807 -8.459 -1.791 1.00 95.19 86 ASP A N 1
ATOM 647 C CA . ASP A 1 86 ? 4.510 -7.777 -1.714 1.00 95.19 86 ASP A CA 1
ATOM 648 C C . ASP A 1 86 ? 4.079 -7.322 -3.115 1.00 95.19 86 ASP A C 1
ATOM 650 O O . ASP A 1 86 ? 2.975 -7.627 -3.576 1.00 95.19 86 ASP A O 1
ATOM 654 N N . ILE A 1 87 ? 5.007 -6.686 -3.841 1.00 95.56 87 ILE A N 1
ATOM 655 C CA . ILE A 1 87 ? 4.807 -6.238 -5.226 1.00 95.56 87 ILE A CA 1
ATOM 656 C C . ILE A 1 87 ? 4.534 -7.429 -6.152 1.00 95.56 87 ILE A C 1
ATOM 658 O O . ILE A 1 87 ? 3.554 -7.423 -6.897 1.00 95.56 87 ILE A O 1
ATOM 662 N N . MET A 1 88 ? 5.362 -8.479 -6.086 1.00 96.25 88 MET A N 1
ATOM 663 C CA . MET A 1 88 ? 5.179 -9.707 -6.870 1.00 96.25 88 MET A CA 1
ATOM 664 C C . MET A 1 88 ? 3.811 -10.347 -6.609 1.00 96.25 88 MET A C 1
ATOM 666 O O . MET A 1 88 ? 3.185 -10.888 -7.523 1.00 96.25 88 MET A O 1
ATOM 670 N N . THR A 1 89 ? 3.342 -10.312 -5.365 1.00 97.00 89 THR A N 1
ATOM 671 C CA . THR A 1 89 ? 2.073 -10.930 -4.986 1.00 97.00 89 THR A CA 1
ATOM 672 C C . THR A 1 89 ? 0.893 -10.112 -5.480 1.00 97.00 89 THR A C 1
ATOM 674 O O . THR A 1 89 ? -0.010 -10.695 -6.075 1.00 97.00 89 THR A O 1
ATOM 677 N N . LEU A 1 90 ? 0.920 -8.783 -5.337 1.00 97.31 90 LEU A N 1
ATOM 678 C CA . LEU A 1 90 ? -0.085 -7.906 -5.942 1.00 97.31 90 LEU A CA 1
ATOM 679 C C . LEU A 1 90 ? -0.137 -8.098 -7.464 1.00 97.31 90 LEU A C 1
ATOM 681 O O . LEU A 1 90 ? -1.215 -8.293 -8.028 1.00 97.31 90 LEU A O 1
ATOM 685 N N . HIS A 1 91 ? 1.032 -8.128 -8.115 1.00 97.56 91 HIS A N 1
ATOM 686 C CA . HIS A 1 91 ? 1.140 -8.399 -9.547 1.00 97.56 91 HIS A CA 1
ATOM 687 C C . HIS A 1 91 ? 0.506 -9.737 -9.906 1.00 97.56 91 HIS A C 1
ATOM 689 O O . HIS A 1 91 ? -0.329 -9.788 -10.797 1.00 97.56 91 HIS A O 1
ATOM 695 N N . SER A 1 92 ? 0.840 -10.807 -9.183 1.00 97.94 92 SER A N 1
ATOM 696 C CA . SER A 1 92 ? 0.305 -12.149 -9.432 1.00 97.94 92 SER A CA 1
ATOM 697 C C . SER A 1 92 ? -1.211 -12.210 -9.243 1.00 97.94 92 SER A C 1
ATOM 699 O O . SER A 1 92 ? -1.908 -12.805 -10.065 1.00 97.94 92 SER A O 1
ATOM 701 N N . VAL A 1 93 ? -1.729 -11.584 -8.181 1.00 97.75 93 VAL A N 1
ATOM 702 C CA . VAL A 1 93 ? -3.166 -11.533 -7.878 1.00 97.75 93 VAL A CA 1
ATOM 703 C C . VAL A 1 93 ? -3.932 -10.911 -9.035 1.00 97.75 93 VAL A C 1
ATOM 705 O O . VAL A 1 93 ? -4.898 -11.503 -9.518 1.00 97.75 93 VAL A O 1
ATOM 708 N N . VAL A 1 94 ? -3.469 -9.758 -9.517 1.00 97.31 94 VAL A N 1
ATOM 709 C CA . VAL A 1 94 ? -4.092 -9.079 -10.651 1.00 97.31 94 VAL A CA 1
ATOM 710 C C . VAL A 1 94 ? -3.847 -9.875 -11.929 1.00 97.31 94 VAL A C 1
ATOM 712 O O . VAL A 1 94 ? -4.784 -10.250 -12.626 1.00 97.31 94 VAL A O 1
ATOM 715 N N . ARG A 1 95 ? -2.605 -10.230 -12.251 1.00 97.62 95 ARG A N 1
ATOM 716 C CA . ARG A 1 95 ? -2.257 -10.851 -13.532 1.00 97.62 95 ARG A CA 1
ATOM 717 C C . ARG A 1 95 ? -3.006 -12.153 -13.796 1.00 97.62 95 ARG A C 1
ATOM 719 O O . ARG A 1 95 ? -3.470 -12.341 -14.921 1.00 97.62 95 ARG A O 1
ATOM 726 N N . PHE A 1 96 ? -3.157 -13.003 -12.779 1.00 97.75 96 PHE A N 1
ATOM 727 C CA . PHE A 1 96 ? -3.862 -14.284 -12.880 1.00 97.75 96 PHE A CA 1
ATOM 728 C C . PHE A 1 96 ? -5.379 -14.185 -12.672 1.00 97.75 96 PHE A C 1
ATOM 730 O O . PHE A 1 96 ? -6.065 -15.194 -12.809 1.00 97.75 96 PHE A O 1
ATOM 737 N N . GLY A 1 97 ? -5.914 -13.004 -12.355 1.00 97.38 97 GLY A N 1
ATOM 738 C CA . GLY A 1 97 ? -7.347 -12.823 -12.120 1.00 97.38 97 GLY A CA 1
ATOM 739 C C . GLY A 1 97 ? -7.832 -13.453 -10.809 1.00 97.38 97 GLY A C 1
ATOM 740 O O . GLY A 1 97 ? -8.943 -13.975 -10.746 1.00 97.38 97 GLY A O 1
ATOM 741 N N . ILE A 1 98 ? -6.975 -13.493 -9.779 1.00 98.31 98 ILE A N 1
ATOM 742 C CA . ILE A 1 98 ? -7.297 -14.107 -8.479 1.00 98.31 98 ILE A CA 1
ATOM 743 C C . ILE A 1 98 ? -8.360 -13.292 -7.749 1.00 98.31 98 ILE A C 1
ATOM 745 O O . ILE A 1 98 ? -9.275 -13.886 -7.185 1.00 98.31 98 ILE A O 1
ATOM 749 N N . ALA A 1 99 ? -8.258 -11.960 -7.773 1.00 97.44 99 ALA A N 1
ATOM 750 C CA . ALA A 1 99 ? -9.243 -11.095 -7.129 1.00 97.44 99 ALA A CA 1
ATOM 751 C C . ALA A 1 99 ? -10.630 -11.286 -7.763 1.00 97.44 99 ALA A C 1
ATOM 753 O O . ALA A 1 99 ? -11.599 -11.530 -7.061 1.00 97.44 99 ALA A O 1
ATOM 754 N N . GLU A 1 100 ? -10.708 -11.293 -9.092 1.00 97.12 100 GLU A N 1
ATOM 755 C CA . GLU A 1 100 ? -11.948 -11.468 -9.852 1.00 97.12 100 GLU A CA 1
ATOM 756 C C . GLU A 1 100 ? -12.539 -12.888 -9.724 1.00 97.12 100 GLU A C 1
ATOM 758 O O . GLU A 1 100 ? -13.730 -13.103 -9.958 1.00 97.12 100 GLU A O 1
ATOM 763 N N . ALA A 1 101 ? -11.727 -13.882 -9.349 1.00 98.12 101 ALA A N 1
ATOM 764 C CA . ALA A 1 101 ? -12.184 -15.250 -9.116 1.00 98.12 101 ALA A CA 1
ATOM 765 C C . ALA A 1 101 ? -12.909 -15.430 -7.768 1.00 98.12 101 ALA A C 1
ATOM 767 O O . ALA A 1 101 ? -13.625 -16.430 -7.595 1.00 98.12 101 ALA A O 1
ATOM 768 N N . ILE A 1 102 ? -12.734 -14.498 -6.829 1.00 98.25 102 ILE A N 1
ATOM 769 C CA . ILE A 1 102 ? -13.328 -14.522 -5.491 1.00 98.25 102 ILE A CA 1
ATOM 770 C C . ILE A 1 102 ? -14.614 -13.677 -5.519 1.00 98.25 102 ILE A C 1
ATOM 772 O O . ILE A 1 102 ? -14.588 -12.531 -5.954 1.00 98.25 102 ILE A O 1
ATOM 776 N N . PRO A 1 103 ? -15.775 -14.227 -5.122 1.00 97.25 103 PRO A N 1
ATOM 777 C CA . PRO A 1 103 ? -16.991 -13.433 -4.981 1.00 97.25 103 PRO A CA 1
ATOM 778 C C . PRO A 1 103 ? -16.817 -12.350 -3.914 1.00 97.25 103 PRO A C 1
ATOM 780 O O . PRO A 1 103 ? -16.229 -12.608 -2.866 1.00 97.25 103 PRO A O 1
ATOM 783 N N . LEU A 1 104 ? -17.379 -11.160 -4.146 1.00 96.31 104 LEU A N 1
ATOM 784 C CA . LEU A 1 104 ? -17.341 -10.081 -3.156 1.00 96.31 104 LEU A CA 1
ATOM 785 C C . LEU A 1 104 ? -18.046 -10.497 -1.859 1.00 96.31 104 LEU A C 1
ATOM 787 O O . LEU A 1 104 ? -17.492 -10.313 -0.786 1.00 96.31 104 LEU A O 1
ATOM 791 N N . ASP A 1 105 ? -19.225 -11.113 -1.943 1.00 94.44 105 ASP A N 1
ATOM 792 C CA . ASP A 1 105 ? -20.094 -11.303 -0.773 1.00 94.44 105 ASP A CA 1
ATOM 793 C C . ASP A 1 105 ? -19.925 -12.631 -0.031 1.00 94.44 105 ASP A C 1
ATOM 795 O O . ASP A 1 105 ? -20.499 -12.806 1.044 1.00 94.44 105 ASP A O 1
ATOM 799 N N . GLU A 1 106 ? -19.147 -13.572 -0.569 1.00 94.38 106 GLU A N 1
ATOM 800 C CA . GLU A 1 106 ? -18.986 -14.892 0.038 1.00 94.38 106 GLU A CA 1
ATOM 801 C C . GLU A 1 106 ? -17.540 -15.411 -0.028 1.00 94.38 106 GLU A C 1
ATOM 803 O O . GLU A 1 106 ? -16.923 -15.420 -1.097 1.00 94.38 106 GLU A O 1
ATOM 808 N N . PRO A 1 107 ? -16.994 -15.919 1.094 1.00 97.44 107 PRO A N 1
ATOM 809 C CA . PRO A 1 107 ? -15.705 -16.591 1.073 1.00 97.44 107 PRO A CA 1
ATOM 810 C C . PRO A 1 107 ? -15.756 -17.917 0.307 1.00 97.44 107 PRO A C 1
ATOM 812 O O . PRO A 1 107 ? -16.656 -18.735 0.517 1.00 97.44 107 PRO A O 1
ATOM 815 N N . ILE A 1 108 ? -14.727 -18.200 -0.494 1.00 98.62 108 ILE A N 1
ATOM 816 C CA . ILE A 1 108 ? -14.600 -19.451 -1.266 1.00 98.62 108 ILE A CA 1
ATOM 817 C C . ILE A 1 108 ? -13.308 -20.195 -0.934 1.00 98.62 108 ILE A C 1
ATOM 819 O O . ILE A 1 108 ? -12.383 -19.612 -0.378 1.00 98.62 108 ILE A O 1
ATOM 823 N N . THR A 1 109 ? -13.220 -21.489 -1.256 1.00 98.69 109 THR A N 1
ATOM 824 C CA . THR A 1 109 ? -12.008 -22.261 -0.940 1.00 98.69 109 THR A CA 1
ATOM 825 C C . THR A 1 109 ? -10.827 -21.889 -1.833 1.00 98.69 109 THR A C 1
ATOM 827 O O . THR A 1 109 ? -11.002 -21.514 -2.998 1.00 98.69 109 THR A O 1
ATOM 830 N N . PHE A 1 110 ? -9.606 -22.066 -1.326 1.00 98.69 110 PHE A N 1
ATOM 831 C CA . PHE A 1 110 ? -8.387 -21.882 -2.117 1.00 98.69 110 PHE A CA 1
ATOM 832 C C . PHE A 1 110 ? -8.360 -22.801 -3.351 1.00 98.69 110 PHE A C 1
ATOM 834 O O . PHE A 1 110 ? -7.922 -22.381 -4.421 1.00 98.69 110 PHE A O 1
ATOM 841 N N . GLU A 1 111 ? -8.879 -24.030 -3.248 1.00 98.69 111 GLU A N 1
ATOM 842 C CA . GLU A 1 111 ? -9.005 -24.961 -4.377 1.00 98.69 111 GLU A CA 1
ATOM 843 C C . GLU A 1 111 ? -9.962 -24.432 -5.451 1.00 98.69 111 GLU A C 1
ATOM 845 O O . GLU A 1 111 ? -9.698 -24.582 -6.646 1.00 98.69 111 GLU A O 1
ATOM 850 N N . ALA A 1 112 ? -11.075 -23.814 -5.045 1.00 98.75 112 ALA A N 1
ATOM 851 C CA . ALA A 1 112 ? -12.046 -23.249 -5.973 1.00 98.75 112 ALA A CA 1
ATOM 852 C C . ALA A 1 112 ? -11.449 -22.063 -6.741 1.00 98.75 112 ALA A C 1
ATOM 854 O O . ALA A 1 112 ? -11.607 -21.991 -7.961 1.00 98.75 112 ALA A O 1
ATOM 855 N N . VAL A 1 113 ? -10.708 -21.185 -6.052 1.00 98.69 113 VAL A N 1
ATOM 856 C CA . VAL A 1 113 ? -9.937 -20.106 -6.691 1.00 98.69 113 VAL A CA 1
ATOM 857 C C . VAL A 1 113 ? -8.939 -20.694 -7.682 1.00 98.69 113 VAL A C 1
ATOM 859 O O . VAL A 1 113 ? -8.965 -20.335 -8.855 1.00 98.69 113 VAL A O 1
ATOM 862 N N . ALA A 1 114 ? -8.110 -21.645 -7.241 1.00 98.69 114 ALA A N 1
ATOM 863 C CA . ALA A 1 114 ? -7.082 -22.278 -8.064 1.00 98.69 114 ALA A CA 1
ATOM 864 C C . ALA A 1 114 ? -7.648 -22.892 -9.348 1.00 98.69 114 ALA A C 1
ATOM 866 O O . ALA A 1 114 ? -7.100 -22.677 -10.431 1.00 98.69 114 ALA A O 1
ATOM 867 N N . LYS A 1 115 ? -8.797 -23.570 -9.250 1.00 98.62 115 LYS A N 1
ATOM 868 C CA . LYS A 1 115 ? -9.515 -24.108 -10.408 1.00 98.62 115 LYS A CA 1
ATOM 869 C C . LYS A 1 115 ? -9.990 -23.010 -11.366 1.00 98.62 115 LYS A C 1
ATOM 871 O O . LYS A 1 115 ? -9.867 -23.196 -12.573 1.00 98.62 115 LYS A O 1
ATOM 876 N N . LYS A 1 116 ? -10.525 -21.892 -10.858 1.00 98.56 116 LYS A N 1
ATOM 877 C CA . LYS A 1 116 ? -11.000 -20.768 -11.688 1.00 98.56 116 LYS A CA 1
ATOM 878 C C . LYS A 1 116 ? -9.861 -20.085 -12.450 1.00 98.56 116 LYS A C 1
ATOM 880 O O . LYS A 1 116 ? -10.045 -19.756 -13.616 1.00 98.56 116 LYS A O 1
ATOM 885 N N . VAL A 1 117 ? -8.700 -19.908 -11.816 1.00 98.31 117 VAL A N 1
ATOM 886 C CA . VAL A 1 117 ? -7.546 -19.208 -12.418 1.00 98.31 117 VAL A CA 1
ATOM 887 C C . VAL A 1 117 ? -6.551 -20.136 -13.128 1.00 98.31 117 VAL A C 1
ATOM 889 O O . VAL A 1 117 ? -5.552 -19.672 -13.669 1.00 98.31 117 VAL A O 1
ATOM 892 N N . GLY A 1 118 ? -6.790 -21.453 -13.125 1.00 98.06 118 GLY A N 1
ATOM 893 C CA . GLY A 1 118 ? -5.934 -22.432 -13.803 1.00 98.06 118 GLY A CA 1
ATOM 894 C C . GLY A 1 118 ? -4.551 -22.623 -13.163 1.00 98.06 118 GLY A C 1
ATOM 895 O O . GLY A 1 118 ? -3.586 -22.920 -13.865 1.00 98.06 118 GLY A O 1
ATOM 896 N N . LEU A 1 119 ? -4.436 -22.453 -11.843 1.00 98.19 119 LEU A N 1
ATOM 897 C CA . LEU A 1 119 ? -3.190 -22.622 -11.082 1.00 98.19 119 LEU A CA 1
ATOM 898 C C . LEU A 1 119 ? -3.275 -23.816 -10.118 1.00 98.19 119 LEU A C 1
ATOM 900 O O . LEU A 1 119 ? -4.351 -24.347 -9.853 1.00 98.19 119 LEU A O 1
ATOM 904 N N . SER A 1 120 ? -2.138 -24.243 -9.558 1.00 98.50 120 SER A N 1
ATOM 905 C CA . SER A 1 120 ? -2.144 -25.242 -8.482 1.00 98.50 120 SER A CA 1
ATOM 906 C C . SER A 1 120 ? -2.653 -24.640 -7.169 1.00 98.50 120 SER A C 1
ATOM 908 O O . SER A 1 120 ? -2.356 -23.485 -6.849 1.00 98.50 120 SER A O 1
ATOM 910 N N . THR A 1 121 ? -3.355 -25.447 -6.365 1.00 98.56 121 THR A N 1
ATOM 911 C CA . THR A 1 121 ? -3.820 -25.041 -5.029 1.00 98.56 121 THR A CA 1
ATOM 912 C C . THR A 1 121 ? -2.668 -24.562 -4.148 1.00 98.56 121 THR A C 1
ATOM 914 O O . THR A 1 121 ? -2.811 -23.543 -3.481 1.00 98.56 121 THR A O 1
ATOM 917 N N . ASP A 1 122 ? -1.508 -25.229 -4.183 1.00 98.50 122 ASP A N 1
ATOM 918 C CA . ASP A 1 122 ? -0.313 -24.813 -3.429 1.00 98.50 122 ASP A CA 1
ATOM 919 C C . ASP A 1 122 ? 0.124 -23.383 -3.782 1.00 98.50 122 ASP A C 1
ATOM 921 O O . ASP A 1 122 ? 0.325 -22.546 -2.901 1.00 98.50 122 ASP A O 1
ATOM 925 N N . ARG A 1 123 ? 0.193 -23.064 -5.082 1.00 98.00 123 ARG A N 1
ATOM 926 C CA . ARG A 1 123 ? 0.605 -21.736 -5.546 1.00 98.00 123 ARG A CA 1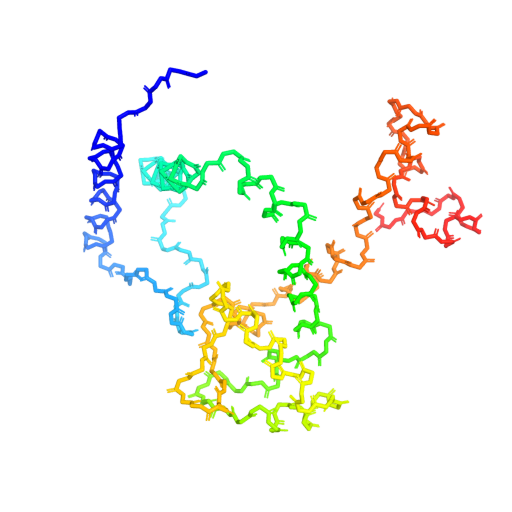
ATOM 927 C C . ARG A 1 123 ? -0.381 -20.663 -5.099 1.00 98.00 123 ARG A C 1
ATOM 929 O O . ARG A 1 123 ? 0.046 -19.648 -4.557 1.00 98.00 123 ARG A O 1
ATOM 936 N N . VAL A 1 124 ? -1.678 -20.895 -5.302 1.00 98.44 124 VAL A N 1
ATOM 937 C CA . VAL A 1 124 ? -2.727 -19.954 -4.880 1.00 98.44 124 VAL A CA 1
ATOM 938 C C . VAL A 1 124 ? -2.720 -19.774 -3.368 1.00 98.44 124 VAL A C 1
ATOM 940 O O . VAL A 1 124 ? -2.746 -18.644 -2.901 1.00 98.44 124 VAL A O 1
ATOM 943 N N . THR A 1 125 ? -2.577 -20.855 -2.603 1.00 98.50 125 THR A N 1
ATOM 944 C CA . THR A 1 125 ? -2.501 -20.802 -1.136 1.00 98.50 125 THR A CA 1
ATOM 945 C C . THR A 1 125 ? -1.350 -19.918 -0.665 1.00 98.50 125 THR A C 1
ATOM 947 O O . THR A 1 125 ? -1.530 -19.082 0.218 1.00 98.50 125 THR A O 1
ATOM 950 N N . ARG A 1 126 ? -0.161 -20.068 -1.261 1.00 98.12 126 ARG A N 1
ATOM 951 C CA . ARG A 1 126 ? 1.017 -19.262 -0.906 1.00 98.12 126 ARG A CA 1
ATOM 952 C C . ARG A 1 126 ? 0.837 -17.787 -1.258 1.00 98.12 126 ARG A C 1
ATOM 954 O O . ARG A 1 126 ? 1.173 -16.939 -0.437 1.00 98.12 126 ARG A O 1
ATOM 961 N N . LEU A 1 127 ? 0.295 -17.493 -2.442 1.00 98.19 127 LEU A N 1
ATOM 962 C CA . LEU A 1 127 ? -0.004 -16.121 -2.864 1.00 98.19 127 LEU A CA 1
ATOM 963 C C . LEU A 1 127 ? -1.038 -15.472 -1.939 1.00 98.19 127 LEU A C 1
ATOM 965 O O . LEU A 1 127 ? -0.806 -14.374 -1.445 1.00 98.19 127 LEU A O 1
ATOM 969 N N . LEU A 1 128 ? -2.135 -16.174 -1.646 1.00 98.44 128 LEU A N 1
ATOM 970 C CA . LEU A 1 128 ? -3.194 -15.683 -0.769 1.00 98.44 128 LEU A CA 1
ATOM 971 C C . LEU A 1 128 ? -2.674 -15.424 0.647 1.00 98.44 128 LEU A C 1
ATOM 973 O O . LEU A 1 128 ? -2.829 -14.320 1.158 1.00 98.44 128 LEU A O 1
ATOM 977 N N . ARG A 1 129 ? -1.966 -16.374 1.261 1.00 98.19 129 ARG A N 1
ATOM 978 C CA . ARG A 1 129 ? -1.449 -16.186 2.626 1.00 98.19 129 ARG A CA 1
ATOM 979 C C . ARG A 1 129 ? -0.414 -15.078 2.739 1.00 98.19 129 ARG A C 1
ATOM 981 O O . ARG A 1 129 ? -0.426 -14.355 3.727 1.00 98.19 129 ARG A O 1
ATOM 988 N N . HIS A 1 130 ? 0.448 -14.907 1.740 1.00 98.06 130 HIS A N 1
ATOM 989 C CA . HIS A 1 130 ? 1.351 -13.760 1.725 1.00 98.06 130 HIS A CA 1
ATOM 990 C C . HIS A 1 130 ? 0.583 -12.447 1.512 1.00 98.06 130 HIS A C 1
ATOM 992 O O . HIS A 1 130 ? 0.830 -11.462 2.190 1.00 98.06 130 HIS A O 1
ATOM 998 N N . SER A 1 131 ? -0.421 -12.422 0.637 1.00 97.31 131 SER A N 1
ATOM 999 C CA . SER A 1 131 ? -1.234 -11.218 0.437 1.00 97.31 131 SER A CA 1
ATOM 1000 C C . SER A 1 131 ? -2.025 -10.799 1.691 1.00 97.31 131 SER A C 1
ATOM 1002 O O . SER A 1 131 ? -2.232 -9.609 1.923 1.00 97.31 131 SER A O 1
ATOM 1004 N N . MET A 1 132 ? -2.402 -11.756 2.547 1.00 97.88 132 MET A N 1
ATOM 1005 C CA . MET A 1 132 ? -3.073 -11.504 3.828 1.00 97.88 132 MET A CA 1
ATOM 1006 C C . MET A 1 132 ? -2.170 -10.787 4.841 1.00 97.88 132 MET A C 1
ATOM 1008 O O . MET A 1 132 ? -2.678 -10.008 5.640 1.00 97.88 132 MET A O 1
ATOM 1012 N N . THR A 1 133 ? -0.839 -10.957 4.787 1.00 96.25 133 THR A N 1
ATOM 1013 C CA . THR A 1 133 ? 0.079 -10.195 5.665 1.00 96.25 133 THR A CA 1
ATOM 1014 C C . THR A 1 133 ? 0.088 -8.702 5.341 1.00 96.25 133 THR A C 1
ATOM 1016 O O . THR A 1 133 ? 0.487 -7.896 6.173 1.00 96.25 133 THR A O 1
ATOM 1019 N N . ASN A 1 134 ? -0.395 -8.343 4.150 1.00 94.25 134 ASN A N 1
ATOM 1020 C CA . ASN A 1 134 ? -0.557 -6.977 3.666 1.00 94.25 134 ASN A CA 1
ATOM 1021 C C . ASN A 1 134 ? -2.027 -6.519 3.669 1.00 94.25 134 ASN A C 1
ATOM 1023 O O . ASN A 1 134 ? -2.370 -5.536 3.017 1.00 94.25 134 ASN A O 1
ATOM 1027 N N . ASN A 1 135 ? -2.909 -7.232 4.382 1.00 96.38 135 ASN A N 1
ATOM 1028 C CA . ASN A 1 135 ? -4.352 -6.974 4.449 1.00 96.38 135 ASN A CA 1
ATOM 1029 C C . ASN A 1 135 ? -5.066 -6.987 3.085 1.00 96.38 135 ASN A C 1
ATOM 1031 O O . ASN A 1 135 ? -6.149 -6.415 2.962 1.00 96.38 135 ASN A O 1
ATOM 1035 N N . LEU A 1 136 ? -4.489 -7.614 2.052 1.00 96.81 136 LEU A N 1
ATOM 1036 C CA . LEU A 1 136 ? -5.107 -7.654 0.726 1.00 96.81 136 LEU A CA 1
ATOM 1037 C C . LEU A 1 136 ? -6.327 -8.580 0.725 1.00 96.81 136 LEU A C 1
ATOM 1039 O O . LEU A 1 136 ? -7.335 -8.239 0.137 1.00 96.81 136 LEU A O 1
ATOM 1043 N N . PHE A 1 137 ? -6.267 -9.718 1.409 1.00 98.38 137 PHE A N 1
ATOM 1044 C CA . PHE A 1 137 ? -7.381 -10.658 1.581 1.00 98.38 137 PHE A CA 1
ATOM 1045 C C . PHE A 1 137 ? -7.456 -11.111 3.041 1.00 98.38 137 PHE A C 1
ATOM 1047 O O . PHE A 1 137 ? -6.573 -10.787 3.836 1.00 98.38 137 PHE A O 1
ATOM 1054 N N . GLU A 1 138 ? -8.468 -11.907 3.375 1.00 97.75 138 GLU A N 1
ATOM 1055 C CA . GLU A 1 138 ? -8.609 -12.557 4.680 1.00 97.75 138 GLU A CA 1
ATOM 1056 C C . GLU A 1 138 ? -8.896 -14.063 4.552 1.00 97.75 138 GLU A C 1
ATOM 1058 O O . GLU A 1 138 ? -9.483 -14.512 3.565 1.00 97.75 138 GLU A O 1
ATOM 1063 N N . GLU A 1 139 ? -8.471 -14.853 5.549 1.00 97.62 139 GLU A N 1
ATOM 1064 C CA . GLU A 1 139 ? -8.786 -16.288 5.689 1.00 97.62 139 GLU A CA 1
ATOM 1065 C C . GLU A 1 139 ? -9.799 -16.466 6.839 1.00 97.62 139 GLU A C 1
ATOM 1067 O O . GLU A 1 139 ? -9.400 -16.791 7.959 1.00 97.62 139 GLU A O 1
ATOM 1072 N N . PRO A 1 140 ? -11.112 -16.232 6.614 1.00 96.12 140 PRO A N 1
ATOM 1073 C CA . PRO A 1 140 ? -12.114 -16.224 7.691 1.00 96.12 140 PRO A CA 1
ATOM 1074 C C . PRO A 1 140 ? -12.278 -17.595 8.363 1.00 96.12 140 PRO A C 1
ATOM 1076 O O . PRO A 1 140 ? -12.737 -17.707 9.499 1.00 96.12 140 PRO A O 1
ATOM 1079 N N . ARG A 1 141 ? -11.903 -18.661 7.653 1.00 97.00 141 ARG A N 1
ATOM 1080 C CA . ARG A 1 141 ? -11.726 -20.017 8.177 1.00 97.00 141 ARG A CA 1
ATOM 1081 C C . ARG A 1 141 ? -10.661 -20.726 7.349 1.00 97.00 141 ARG A C 1
ATOM 1083 O O . ARG A 1 141 ? -10.494 -20.410 6.174 1.00 97.00 141 ARG A O 1
ATOM 1090 N N . ALA A 1 142 ? -9.991 -21.710 7.944 1.00 97.50 142 ALA A N 1
ATOM 1091 C CA . ALA A 1 142 ? -8.895 -22.428 7.296 1.00 97.50 142 ALA A CA 1
ATOM 1092 C C . ALA A 1 142 ? -9.276 -22.930 5.888 1.00 97.50 142 ALA A C 1
ATOM 1094 O O . ALA A 1 142 ? -10.267 -23.644 5.721 1.00 97.50 142 ALA A O 1
ATOM 1095 N N . GLY A 1 143 ? -8.481 -22.551 4.889 1.00 97.94 143 GLY A N 1
ATOM 1096 C CA . GLY A 1 143 ? -8.654 -22.916 3.483 1.00 97.94 143 GLY A CA 1
ATOM 1097 C C . GLY A 1 143 ? -9.685 -22.091 2.707 1.00 97.94 143 GLY A C 1
ATOM 1098 O O . GLY A 1 143 ? -9.945 -22.419 1.550 1.00 97.94 143 GLY A O 1
ATOM 1099 N N . TYR A 1 144 ? -10.279 -21.051 3.300 1.00 98.62 144 TYR A N 1
ATOM 1100 C CA . TYR A 1 144 ? -11.208 -20.139 2.625 1.00 98.62 144 TYR A CA 1
ATOM 1101 C C . TYR A 1 144 ? -10.612 -18.744 2.503 1.00 98.62 144 TYR A C 1
ATOM 1103 O O . TYR A 1 144 ? -9.913 -18.299 3.400 1.00 98.62 144 TYR A O 1
ATOM 1111 N N . VAL A 1 145 ? -10.920 -18.041 1.419 1.00 98.69 145 VAL A N 1
ATOM 1112 C CA . VAL A 1 145 ? -10.531 -16.647 1.198 1.00 98.69 145 VAL A CA 1
ATOM 1113 C C . VAL A 1 145 ? -11.762 -15.768 1.045 1.00 98.69 145 VAL A C 1
ATOM 1115 O O . VAL A 1 145 ? -12.691 -16.138 0.327 1.00 98.69 145 VAL A O 1
ATOM 1118 N N . GLY A 1 146 ? -11.739 -14.612 1.703 1.00 98.31 146 GLY A N 1
ATOM 1119 C CA . GLY A 1 146 ? -12.657 -13.496 1.495 1.00 98.31 146 GLY A CA 1
ATOM 1120 C C . GLY A 1 146 ? -11.908 -12.221 1.098 1.00 98.31 146 GLY A C 1
ATOM 1121 O O . GLY A 1 146 ? -10.685 -12.120 1.253 1.00 98.31 146 GLY A O 1
ATOM 1122 N N . HIS A 1 147 ? -12.651 -11.256 0.561 1.00 98.25 147 HIS A N 1
ATOM 1123 C CA . HIS A 1 147 ? -12.130 -9.925 0.270 1.00 98.25 147 HIS A CA 1
ATOM 1124 C C . HIS A 1 147 ? -11.977 -9.079 1.537 1.00 98.25 147 HIS A C 1
ATOM 1126 O O . HIS A 1 147 ? -12.773 -9.170 2.464 1.00 98.25 147 HIS A O 1
ATOM 1132 N N . THR A 1 148 ? -10.995 -8.185 1.509 1.00 97.50 148 THR A N 1
ATOM 1133 C CA . THR A 1 148 ? -10.943 -6.978 2.347 1.00 97.50 148 THR A CA 1
ATOM 1134 C C . THR A 1 148 ? -11.218 -5.764 1.455 1.00 97.50 148 THR A C 1
ATOM 1136 O O . THR A 1 148 ? -11.356 -5.898 0.232 1.00 97.50 148 THR A O 1
ATOM 1139 N N . ALA A 1 149 ? -11.217 -4.557 2.021 1.00 95.12 149 ALA A N 1
ATOM 1140 C CA . ALA A 1 149 ? -11.271 -3.312 1.257 1.00 95.12 149 ALA A CA 1
ATOM 1141 C C . ALA A 1 149 ? -10.210 -3.279 0.136 1.00 95.12 149 ALA A C 1
ATOM 1143 O O . ALA A 1 149 ? -10.531 -2.954 -1.009 1.00 95.12 149 ALA A O 1
ATOM 1144 N N . LEU A 1 150 ? -8.969 -3.694 0.437 1.00 94.31 150 LEU A N 1
ATOM 1145 C CA . LEU A 1 150 ? -7.821 -3.570 -0.470 1.00 94.31 150 LEU A CA 1
ATOM 1146 C C . LEU A 1 150 ? -7.874 -4.527 -1.665 1.00 94.31 150 LEU A C 1
ATOM 1148 O O . LEU A 1 150 ? -7.413 -4.157 -2.738 1.00 94.31 150 LEU A O 1
ATOM 1152 N N . SER A 1 151 ? -8.403 -5.745 -1.528 1.00 96.94 151 SER A N 1
ATOM 1153 C CA . SER A 1 151 ? -8.631 -6.593 -2.712 1.00 96.94 151 SER A CA 1
ATOM 1154 C C . SER A 1 151 ? -9.930 -6.252 -3.423 1.00 96.94 151 SER A C 1
ATOM 1156 O O . SER A 1 151 ? -10.001 -6.417 -4.639 1.00 96.94 151 SER A O 1
ATOM 1158 N N . SER A 1 152 ? -10.953 -5.777 -2.703 1.00 95.94 152 SER A N 1
ATOM 1159 C CA . SER A 1 152 ? -12.246 -5.454 -3.312 1.00 95.94 152 SER A CA 1
ATOM 1160 C C . SER A 1 152 ? -12.130 -4.328 -4.345 1.00 95.94 152 SER A C 1
ATOM 1162 O O . SER A 1 152 ? -12.810 -4.381 -5.366 1.00 95.94 152 SER A O 1
ATOM 1164 N N . ILE A 1 153 ? -11.223 -3.358 -4.148 1.00 95.12 153 ILE A N 1
ATOM 1165 C CA . ILE A 1 153 ? -10.998 -2.250 -5.094 1.00 95.12 153 ILE A CA 1
ATOM 1166 C C . ILE A 1 153 ? -10.550 -2.741 -6.480 1.00 95.12 153 ILE A C 1
ATOM 1168 O O . ILE A 1 153 ? -10.913 -2.138 -7.484 1.00 95.12 153 ILE A O 1
ATOM 1172 N N . ILE A 1 154 ? -9.836 -3.874 -6.554 1.00 95.56 154 ILE A N 1
ATOM 1173 C CA . ILE A 1 154 ? -9.394 -4.477 -7.824 1.00 95.56 154 ILE A CA 1
ATOM 1174 C C . ILE A 1 154 ? -10.606 -4.869 -8.683 1.00 95.56 154 ILE A C 1
ATOM 1176 O O . ILE A 1 154 ? -10.538 -4.808 -9.909 1.00 95.56 154 ILE A O 1
ATOM 1180 N N . VAL A 1 155 ? -11.712 -5.247 -8.035 1.00 95.19 155 VAL A N 1
ATOM 1181 C CA . VAL A 1 155 ? -12.963 -5.674 -8.675 1.00 95.19 155 VAL A CA 1
ATOM 1182 C C . VAL A 1 155 ? -13.956 -4.512 -8.808 1.00 95.19 155 VAL A C 1
ATOM 1184 O O . VAL A 1 155 ? -14.663 -4.419 -9.808 1.00 95.19 155 VAL A O 1
ATOM 1187 N N . ARG A 1 156 ? -14.034 -3.639 -7.796 1.00 94.44 156 ARG A N 1
ATOM 1188 C CA . ARG A 1 156 ? -15.048 -2.578 -7.677 1.00 94.44 156 ARG A CA 1
ATOM 1189 C C . ARG A 1 156 ? -14.708 -1.315 -8.463 1.00 94.44 156 ARG A C 1
ATOM 1191 O O . ARG A 1 156 ? -15.631 -0.673 -8.954 1.00 94.44 156 ARG A O 1
ATOM 1198 N N . GLU A 1 157 ? -13.429 -0.955 -8.562 1.00 94.19 157 GLU A N 1
ATOM 1199 C CA . GLU A 1 157 ? -13.000 0.304 -9.177 1.00 94.19 157 GLU A CA 1
ATOM 1200 C C . GLU A 1 157 ? -12.513 0.083 -10.616 1.00 94.19 157 GLU A C 1
ATOM 1202 O O . GLU A 1 157 ? -11.505 -0.610 -10.832 1.00 94.19 157 GLU A O 1
ATOM 1207 N N . PRO A 1 158 ? -13.189 0.681 -11.616 1.00 87.31 158 PRO A N 1
ATOM 1208 C CA . PRO A 1 158 ? -12.710 0.676 -12.988 1.00 87.31 158 PRO A CA 1
ATOM 1209 C C . PRO A 1 158 ? -11.278 1.219 -13.053 1.00 87.31 158 PRO A C 1
ATOM 1211 O O . PRO A 1 158 ? -10.932 2.163 -12.362 1.00 87.31 158 PRO A O 1
ATOM 1214 N N . LEU A 1 159 ? -10.435 0.650 -13.914 1.00 94.19 159 LEU A N 1
ATOM 1215 C CA . LEU A 1 159 ? -9.020 1.021 -14.105 1.00 94.19 159 LEU A CA 1
ATOM 1216 C C . LEU A 1 159 ? -8.023 0.516 -13.053 1.00 94.19 159 LEU A C 1
ATOM 1218 O O . LEU A 1 159 ? -6.843 0.467 -13.394 1.00 94.19 159 LEU A O 1
ATOM 1222 N N . SER A 1 160 ? -8.431 0.050 -11.863 1.00 94.38 160 SER A N 1
ATOM 1223 C CA . SER A 1 160 ? -7.484 -0.474 -10.852 1.00 94.38 160 SER A CA 1
ATOM 1224 C C . SER A 1 160 ? -6.542 -1.534 -11.420 1.00 94.38 160 SER A C 1
ATOM 1226 O O . SER A 1 160 ? -5.323 -1.460 -11.268 1.00 94.38 160 SER A O 1
ATOM 1228 N N . ARG A 1 161 ? -7.104 -2.498 -12.156 1.00 94.38 161 ARG A N 1
ATOM 1229 C CA . ARG A 1 161 ? -6.341 -3.539 -12.849 1.00 94.38 161 ARG A CA 1
ATOM 1230 C C . ARG A 1 161 ? -5.320 -2.951 -13.826 1.00 94.38 161 ARG A C 1
ATOM 1232 O O . ARG A 1 161 ? -4.151 -3.326 -13.776 1.00 94.38 161 ARG A O 1
ATOM 1239 N N . SER A 1 162 ? -5.759 -2.058 -14.712 1.00 95.25 162 SER A N 1
ATOM 1240 C CA . SER A 1 162 ? -4.892 -1.444 -15.723 1.00 95.25 162 SER A CA 1
ATOM 1241 C C . SER A 1 162 ? -3.787 -0.617 -15.076 1.00 95.25 162 SER A C 1
ATOM 1243 O O . SER A 1 162 ? -2.645 -0.705 -15.503 1.00 95.25 162 SER A O 1
ATOM 1245 N N . TRP A 1 163 ? -4.097 0.119 -14.007 1.00 96.25 163 TRP A N 1
ATOM 1246 C CA . TRP A 1 163 ? -3.123 0.895 -13.246 1.00 96.25 163 TRP A CA 1
ATOM 1247 C C . TRP A 1 163 ? -2.042 0.009 -12.622 1.00 96.25 163 TRP A C 1
ATOM 1249 O O . TRP A 1 163 ? -0.852 0.301 -12.744 1.00 96.25 163 TRP A O 1
ATOM 1259 N N . ILE A 1 164 ? -2.439 -1.100 -11.991 1.00 95.94 164 ILE A N 1
ATOM 1260 C CA . ILE A 1 164 ? -1.495 -2.045 -11.386 1.00 95.94 164 ILE A CA 1
ATOM 1261 C C . ILE A 1 164 ? -0.620 -2.693 -12.464 1.00 95.94 164 ILE A C 1
ATOM 1263 O O . ILE A 1 164 ? 0.599 -2.719 -12.318 1.00 95.94 164 ILE A O 1
ATOM 1267 N N . LEU A 1 165 ? -1.208 -3.190 -13.556 1.00 95.62 165 LEU A N 1
ATOM 1268 C CA . LEU A 1 165 ? -0.436 -3.838 -14.622 1.00 95.62 165 LEU A CA 1
ATOM 1269 C C . LEU A 1 165 ? 0.492 -2.857 -15.341 1.00 95.62 165 LEU A C 1
ATOM 1271 O O . LEU A 1 165 ? 1.644 -3.201 -15.567 1.00 95.62 165 LEU A O 1
ATOM 1275 N N . HIS A 1 166 ? 0.048 -1.628 -15.601 1.00 95.12 166 HIS A N 1
ATOM 1276 C CA . HIS A 1 166 ? 0.894 -0.574 -16.154 1.00 95.12 166 HIS A CA 1
ATOM 1277 C C . HIS A 1 166 ? 2.159 -0.365 -15.301 1.00 95.12 166 HIS A C 1
ATOM 1279 O O . HIS A 1 166 ? 3.289 -0.472 -15.778 1.00 95.12 166 HIS A O 1
ATOM 1285 N N . ASN A 1 167 ? 1.981 -0.151 -13.995 1.00 95.56 167 ASN A N 1
ATOM 1286 C CA . ASN A 1 167 ? 3.100 0.108 -13.091 1.00 95.56 167 ASN A CA 1
ATOM 1287 C C . ASN A 1 167 ? 4.039 -1.097 -12.921 1.00 95.56 167 ASN A C 1
ATOM 1289 O O . ASN A 1 167 ? 5.225 -0.903 -12.665 1.00 95.56 167 ASN A O 1
ATOM 1293 N N . LEU A 1 168 ? 3.530 -2.329 -13.025 1.00 94.38 168 LEU A N 1
ATOM 1294 C CA . LEU A 1 168 ? 4.303 -3.537 -12.710 1.00 94.38 168 LEU A CA 1
ATOM 1295 C C . LEU A 1 168 ? 4.835 -4.286 -13.940 1.00 94.38 168 LEU A C 1
ATOM 1297 O O . LEU A 1 168 ? 5.803 -5.033 -13.808 1.00 94.38 168 LEU A O 1
ATOM 1301 N N . GLU A 1 169 ? 4.243 -4.093 -15.120 1.00 93.25 169 GLU A N 1
ATOM 1302 C CA . GLU A 1 169 ? 4.671 -4.731 -16.374 1.00 93.25 169 GLU A CA 1
ATOM 1303 C C . GLU A 1 169 ? 5.350 -3.757 -17.348 1.00 93.25 169 GLU A C 1
ATOM 1305 O O . GLU A 1 169 ? 6.122 -4.216 -18.186 1.00 93.25 169 GLU A O 1
ATOM 1310 N N . GLU A 1 170 ? 5.122 -2.441 -17.237 1.00 90.75 170 GLU A N 1
ATOM 1311 C CA . GLU A 1 170 ? 5.591 -1.459 -18.233 1.00 90.75 170 GLU A CA 1
ATOM 1312 C C . GLU A 1 170 ? 6.570 -0.423 -17.647 1.00 90.75 170 GLU A C 1
ATOM 1314 O O . GLU A 1 170 ? 7.535 -0.035 -18.309 1.00 90.75 170 GLU A O 1
ATOM 1319 N N . VAL A 1 171 ? 6.394 0.010 -16.392 1.00 92.12 171 VAL A N 1
ATOM 1320 C CA . VAL A 1 171 ? 7.295 0.994 -15.758 1.00 92.12 171 VAL A CA 1
ATOM 1321 C C . VAL A 1 171 ? 8.581 0.325 -15.250 1.00 92.12 171 VAL A C 1
ATOM 1323 O O . VAL A 1 171 ? 8.639 -0.259 -14.168 1.00 92.12 171 VAL A O 1
ATOM 1326 N N . ALA A 1 172 ? 9.667 0.443 -16.016 1.00 90.19 172 ALA A N 1
ATOM 1327 C CA . ALA A 1 172 ? 10.915 -0.277 -15.755 1.00 90.19 172 ALA A CA 1
ATOM 1328 C C . ALA A 1 172 ? 11.879 0.422 -14.771 1.00 90.19 172 ALA A C 1
ATOM 1330 O O . ALA A 1 172 ? 12.994 0.808 -15.125 1.00 90.19 172 ALA A O 1
ATOM 1331 N N . THR A 1 173 ? 11.502 0.533 -13.496 1.00 91.94 173 THR A N 1
ATOM 1332 C CA . THR A 1 173 ? 12.322 1.218 -12.469 1.00 91.94 173 THR A CA 1
ATOM 1333 C C . THR A 1 173 ? 13.688 0.565 -12.216 1.00 91.94 173 THR A C 1
ATOM 1335 O O . THR A 1 173 ? 14.679 1.258 -11.984 1.00 91.94 173 THR A O 1
ATOM 1338 N N . ALA A 1 174 ? 13.789 -0.764 -12.327 1.00 92.62 174 ALA A N 1
ATOM 1339 C CA . ALA A 1 174 ? 15.021 -1.515 -12.057 1.00 92.62 174 ALA A CA 1
ATOM 1340 C C . ALA A 1 174 ? 16.179 -1.203 -13.028 1.00 92.62 174 ALA A C 1
ATOM 1342 O O . ALA A 1 174 ? 17.326 -1.556 -12.752 1.00 92.62 174 ALA A O 1
ATOM 1343 N N . LYS A 1 175 ? 15.899 -0.556 -14.167 1.00 94.81 175 LYS A N 1
ATOM 1344 C CA . LYS A 1 175 ? 16.907 -0.163 -15.162 1.00 94.81 175 LYS A CA 1
ATOM 1345 C C . LYS A 1 175 ? 17.373 1.287 -15.019 1.00 94.81 175 LYS A C 1
ATOM 1347 O O . LYS A 1 175 ? 18.229 1.696 -15.793 1.00 94.81 175 LYS A O 1
ATOM 1352 N N . LEU A 1 176 ? 16.877 2.042 -14.032 1.00 95.19 176 LEU A N 1
ATOM 1353 C CA . LEU A 1 176 ? 17.228 3.456 -13.848 1.00 95.19 176 LEU A CA 1
ATOM 1354 C C . LEU A 1 176 ? 18.740 3.680 -13.727 1.00 95.19 176 LEU A C 1
ATOM 1356 O O . LEU A 1 176 ? 19.279 4.538 -14.415 1.00 95.19 176 LEU A O 1
ATOM 1360 N N . ILE A 1 177 ? 19.431 2.878 -12.912 1.00 96.94 177 ILE A N 1
ATOM 1361 C CA . ILE A 1 177 ? 20.886 3.011 -12.735 1.00 96.94 177 ILE A CA 1
ATOM 1362 C C . ILE A 1 177 ? 21.630 2.689 -14.037 1.00 96.94 177 ILE A C 1
ATOM 1364 O O . ILE A 1 177 ? 22.511 3.436 -14.437 1.00 96.94 177 ILE A O 1
ATOM 1368 N N . ALA A 1 178 ? 21.215 1.643 -14.758 1.00 96.50 178 ALA A N 1
ATOM 1369 C CA . ALA A 1 178 ? 21.810 1.300 -16.050 1.00 96.50 178 ALA A CA 1
ATOM 1370 C C . ALA A 1 178 ? 21.561 2.378 -17.125 1.00 96.50 178 ALA A C 1
ATOM 1372 O O . ALA A 1 178 ? 22.414 2.597 -17.982 1.00 96.50 178 ALA A O 1
ATOM 1373 N N . ALA A 1 179 ? 20.405 3.047 -17.089 1.00 95.44 179 ALA A N 1
ATOM 1374 C CA . ALA A 1 179 ? 20.120 4.188 -17.954 1.00 95.44 179 ALA A CA 1
ATOM 1375 C C . ALA A 1 179 ? 20.999 5.389 -17.602 1.00 95.44 179 ALA A C 1
ATOM 1377 O O . ALA A 1 179 ? 21.607 5.959 -18.502 1.00 95.44 179 ALA A O 1
ATOM 1378 N N . TYR A 1 180 ? 21.142 5.712 -16.314 1.00 97.06 180 TYR A N 1
ATOM 1379 C CA . TYR A 1 180 ? 22.029 6.780 -15.856 1.00 97.06 180 TYR A CA 1
ATOM 1380 C C . TYR A 1 180 ? 23.491 6.523 -16.246 1.00 97.06 180 TYR A C 1
ATOM 1382 O O . TYR A 1 180 ? 24.139 7.402 -16.801 1.00 97.06 180 TYR A O 1
ATOM 1390 N N . ASP A 1 181 ? 24.000 5.303 -16.054 1.00 98.00 181 ASP A N 1
ATOM 1391 C CA . ASP A 1 181 ? 25.371 4.944 -16.443 1.00 98.00 181 ASP A CA 1
ATOM 1392 C C . ASP A 1 181 ? 25.614 5.089 -17.957 1.00 98.00 181 ASP A C 1
ATOM 1394 O O . ASP A 1 181 ? 26.739 5.345 -18.389 1.00 98.00 181 ASP A O 1
ATOM 1398 N N . LYS A 1 182 ? 24.568 4.915 -18.776 1.00 96.56 182 LYS A N 1
ATOM 1399 C CA . LYS A 1 182 ? 24.651 5.000 -20.239 1.00 96.56 182 LYS A CA 1
ATOM 1400 C C . LYS A 1 182 ? 24.458 6.419 -20.778 1.00 96.56 182 LYS A C 1
ATOM 1402 O O . LYS A 1 182 ? 25.154 6.793 -21.719 1.00 96.56 182 LYS A O 1
ATOM 1407 N N . TYR A 1 183 ? 23.501 7.165 -20.232 1.00 95.88 183 TYR A N 1
ATOM 1408 C CA . TYR A 1 183 ? 23.017 8.431 -20.795 1.00 95.88 183 TYR A CA 1
ATOM 1409 C C . TYR A 1 183 ? 23.291 9.650 -19.898 1.00 95.88 183 TYR A C 1
ATOM 1411 O O . TYR A 1 183 ? 23.247 10.780 -20.371 1.00 95.88 183 TYR A O 1
ATOM 1419 N N . GLY A 1 184 ? 23.621 9.449 -18.620 1.00 96.88 184 GLY A N 1
ATOM 14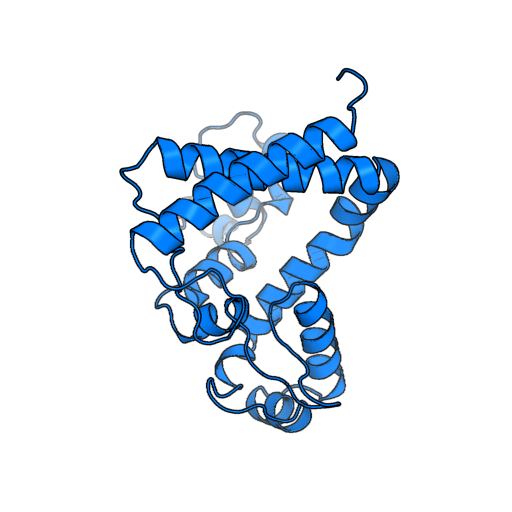20 C CA . GLY A 1 184 ? 23.811 10.519 -17.641 1.00 96.88 184 GLY A CA 1
ATOM 1421 C C . GLY A 1 184 ? 22.501 11.208 -17.243 1.00 96.88 184 GLY A C 1
ATOM 1422 O O . GLY A 1 184 ? 21.456 10.570 -17.125 1.00 96.88 184 GLY A O 1
ATOM 1423 N N . GLU A 1 185 ? 22.565 12.522 -17.019 1.00 96.06 185 GLU A N 1
ATOM 1424 C CA . GLU A 1 185 ? 21.412 13.389 -16.726 1.00 96.06 185 GLU A CA 1
ATOM 1425 C C . GLU A 1 185 ? 20.693 13.798 -18.026 1.00 96.06 185 GLU A C 1
ATOM 1427 O O . GLU A 1 185 ? 20.692 14.967 -18.405 1.00 96.06 185 GLU A O 1
ATOM 1432 N N . SER A 1 186 ? 20.147 12.818 -18.751 1.00 94.75 186 SER A N 1
ATOM 1433 C CA . SER A 1 186 ? 19.430 13.062 -20.008 1.00 94.75 186 SER A CA 1
ATOM 1434 C C . SER A 1 186 ? 17.952 13.394 -19.786 1.00 94.75 186 SER A C 1
ATOM 1436 O O . SER A 1 186 ? 17.270 12.728 -19.006 1.00 94.75 186 SER A O 1
ATOM 1438 N N . ASP A 1 187 ? 17.457 14.384 -20.533 1.00 93.44 187 ASP A N 1
ATOM 1439 C CA . ASP A 1 187 ? 16.035 14.745 -20.633 1.00 93.44 187 ASP A CA 1
ATOM 1440 C C . ASP A 1 187 ? 15.356 14.118 -21.871 1.00 93.44 187 ASP A C 1
ATOM 1442 O O . ASP A 1 187 ? 14.170 14.347 -22.126 1.00 93.44 187 ASP A O 1
ATOM 1446 N N . GLU A 1 188 ? 16.090 13.335 -22.670 1.00 92.69 188 GLU A N 1
ATOM 1447 C CA . GLU A 1 188 ? 15.557 12.744 -23.895 1.00 92.69 188 GLU A CA 1
ATOM 1448 C C . GLU A 1 188 ? 14.591 11.587 -23.575 1.00 92.69 188 GLU A C 1
ATOM 1450 O O . GLU A 1 188 ? 14.970 10.609 -22.922 1.00 92.69 188 GLU A O 1
ATOM 1455 N N . PRO A 1 189 ? 13.349 11.595 -24.100 1.00 89.25 189 PRO A N 1
ATOM 1456 C CA . PRO A 1 189 ? 12.337 10.584 -23.771 1.00 89.25 189 PRO A CA 1
ATOM 1457 C C . PRO A 1 189 ? 12.686 9.172 -24.272 1.00 89.25 189 PRO A C 1
ATOM 1459 O O . PRO A 1 189 ? 12.050 8.194 -23.879 1.00 89.25 189 PRO A O 1
ATOM 1462 N N . THR A 1 190 ? 13.697 9.051 -25.137 1.00 88.94 190 THR A N 1
ATOM 1463 C CA . THR A 1 190 ? 14.202 7.773 -25.661 1.00 88.94 190 THR A CA 1
ATOM 1464 C C . THR A 1 190 ? 15.405 7.235 -24.879 1.00 88.94 190 THR A C 1
ATOM 1466 O O . THR A 1 190 ? 15.760 6.066 -25.035 1.00 88.94 190 THR A O 1
ATOM 1469 N N . GLU A 1 191 ? 15.989 8.027 -23.979 1.00 91.75 191 GLU A N 1
ATOM 1470 C CA . GLU A 1 191 ? 17.184 7.694 -23.194 1.00 91.75 191 GLU A CA 1
ATOM 1471 C C . GLU A 1 191 ? 16.815 7.277 -21.765 1.00 91.75 191 GLU A C 1
ATOM 1473 O O . GLU A 1 191 ? 17.310 7.794 -20.768 1.00 91.75 191 GLU A O 1
ATOM 1478 N N . THR A 1 192 ? 15.897 6.315 -21.657 1.00 91.81 192 THR A N 1
ATOM 1479 C CA . THR A 1 192 ? 15.248 5.965 -20.388 1.00 91.81 192 THR A CA 1
ATOM 1480 C C . THR A 1 192 ? 15.511 4.526 -19.958 1.00 91.81 192 THR A C 1
ATOM 1482 O O . THR A 1 192 ? 15.933 3.662 -20.732 1.00 91.81 192 THR A O 1
ATOM 1485 N N . ALA A 1 193 ? 15.192 4.241 -18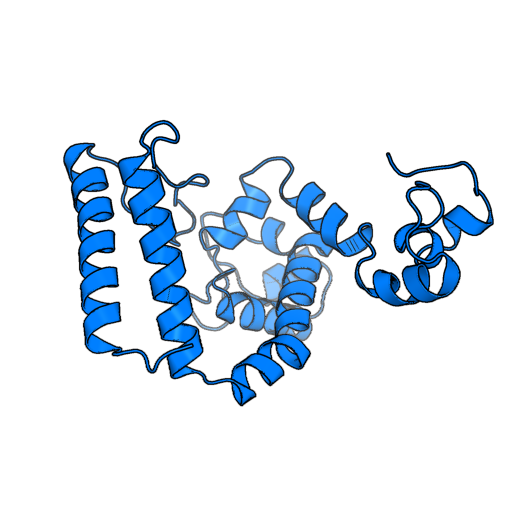.695 1.00 93.50 193 ALA A N 1
ATOM 1486 C CA . ALA A 1 193 ? 15.187 2.891 -18.139 1.00 93.50 193 ALA A CA 1
ATOM 1487 C C . ALA A 1 193 ? 14.283 1.933 -18.939 1.00 93.50 193 ALA A C 1
ATOM 1489 O O . ALA A 1 193 ? 14.646 0.779 -19.163 1.00 93.50 193 ALA A O 1
ATOM 1490 N N . THR A 1 194 ? 13.140 2.428 -19.419 1.00 90.19 194 THR A N 1
ATOM 1491 C CA . THR A 1 194 ? 12.174 1.680 -20.233 1.00 90.19 194 THR A CA 1
ATOM 1492 C C . THR A 1 194 ? 12.767 1.263 -21.577 1.00 90.19 194 THR A C 1
ATOM 1494 O O . THR A 1 194 ? 12.661 0.092 -21.942 1.00 90.19 194 THR A O 1
ATOM 1497 N N . SER A 1 195 ? 13.481 2.162 -22.265 1.00 88.62 195 SER A N 1
ATOM 1498 C CA . SER A 1 195 ? 14.173 1.843 -23.524 1.00 88.62 195 SER A CA 1
ATOM 1499 C C . SER A 1 195 ? 15.214 0.731 -23.368 1.00 88.62 195 SER A C 1
ATOM 1501 O O . SER A 1 195 ? 15.466 -0.015 -24.308 1.00 88.62 195 SER A O 1
ATOM 1503 N N . LEU A 1 196 ? 15.828 0.608 -22.185 1.00 91.38 196 LEU A N 1
ATOM 1504 C CA . LEU A 1 196 ? 16.792 -0.457 -21.881 1.00 91.38 196 LEU A CA 1
ATOM 1505 C C . LEU A 1 196 ? 16.148 -1.753 -21.380 1.00 91.38 196 LEU A C 1
ATOM 1507 O O . LEU A 1 196 ? 16.807 -2.792 -21.355 1.00 91.38 196 LEU A O 1
ATOM 1511 N N . ALA A 1 197 ? 14.912 -1.691 -20.894 1.00 90.75 197 ALA A N 1
ATOM 1512 C CA . ALA A 1 197 ? 14.221 -2.839 -20.323 1.00 90.75 197 ALA A CA 1
ATOM 1513 C C . ALA A 1 197 ? 13.543 -3.710 -21.381 1.00 90.75 197 ALA A C 1
ATOM 1515 O O . ALA A 1 197 ? 13.429 -4.917 -21.174 1.00 90.75 197 ALA A O 1
ATOM 1516 N N . PHE A 1 198 ? 13.104 -3.106 -22.486 1.00 87.56 198 PHE A N 1
ATOM 1517 C CA . PHE A 1 198 ? 12.325 -3.778 -23.518 1.00 87.56 198 PHE A CA 1
ATOM 1518 C C . PHE A 1 198 ? 13.024 -3.725 -24.873 1.00 87.56 198 PHE A C 1
ATOM 1520 O O . PHE A 1 198 ? 13.304 -2.649 -25.399 1.00 87.56 198 PHE A O 1
ATOM 1527 N N . ASP A 1 199 ? 13.196 -4.897 -25.486 1.00 79.06 199 ASP A N 1
ATOM 1528 C CA . ASP A 1 199 ? 13.810 -5.042 -26.813 1.00 79.06 199 ASP A CA 1
ATOM 1529 C C . ASP A 1 199 ? 13.007 -4.332 -27.921 1.00 79.06 199 ASP A C 1
ATOM 1531 O O . ASP A 1 199 ? 13.557 -3.977 -28.959 1.00 79.06 199 ASP A O 1
ATOM 1535 N N . PHE A 1 200 ? 11.721 -4.042 -27.681 1.00 77.38 200 PHE A N 1
ATOM 1536 C CA . PHE A 1 200 ? 10.850 -3.309 -28.606 1.00 77.38 200 PHE A CA 1
ATOM 1537 C C . PHE A 1 200 ? 11.460 -1.983 -29.087 1.00 77.38 200 PHE A C 1
ATOM 1539 O O . PHE A 1 200 ? 11.330 -1.635 -30.262 1.00 77.38 200 PHE A O 1
ATOM 1546 N N . PHE A 1 201 ? 12.149 -1.252 -28.208 1.00 72.56 201 PHE A N 1
ATOM 1547 C CA . PHE A 1 201 ? 12.742 0.043 -28.551 1.00 72.56 201 PHE A CA 1
ATOM 1548 C C . PHE A 1 201 ? 14.060 -0.069 -29.313 1.00 72.56 201 PHE A C 1
ATOM 1550 O O . PHE A 1 201 ? 14.451 0.894 -29.971 1.00 72.56 201 PHE A O 1
ATOM 1557 N N . ALA A 1 202 ? 14.718 -1.232 -29.289 1.00 74.00 202 ALA A N 1
ATOM 1558 C CA . ALA A 1 202 ? 15.869 -1.476 -30.152 1.00 74.00 202 ALA A CA 1
ATOM 1559 C C . ALA A 1 202 ? 15.448 -1.454 -31.631 1.00 74.00 202 ALA A C 1
ATOM 1561 O O . ALA A 1 202 ? 16.121 -0.838 -32.457 1.00 74.00 202 ALA A O 1
ATOM 1562 N N . ASP A 1 203 ? 14.289 -2.044 -31.936 1.00 78.56 203 ASP A N 1
ATOM 1563 C CA . ASP A 1 203 ? 13.729 -2.088 -33.290 1.00 78.56 203 ASP A CA 1
ATOM 1564 C C . ASP A 1 203 ? 12.894 -0.839 -33.637 1.00 78.56 203 ASP A C 1
ATOM 1566 O O . ASP A 1 203 ? 12.652 -0.553 -34.811 1.00 78.56 203 ASP A O 1
ATOM 1570 N N . ASN A 1 204 ? 12.472 -0.062 -32.631 1.00 75.94 204 ASN A N 1
ATOM 1571 C CA . ASN A 1 204 ? 11.613 1.117 -32.787 1.00 75.94 204 ASN A CA 1
ATOM 1572 C C . ASN A 1 204 ? 12.165 2.337 -32.018 1.00 75.94 204 ASN A C 1
ATOM 1574 O O . ASN A 1 204 ? 11.494 2.856 -31.125 1.00 75.94 204 ASN A O 1
ATOM 1578 N N . PRO A 1 205 ? 13.353 2.863 -32.372 1.00 69.56 205 PRO A N 1
ATOM 1579 C CA . PRO A 1 205 ? 14.071 3.859 -31.563 1.00 69.56 205 PRO A CA 1
ATOM 1580 C C . PRO A 1 205 ? 13.391 5.235 -31.488 1.00 69.56 205 PRO A C 1
ATOM 1582 O O . PRO A 1 205 ? 13.812 6.090 -30.718 1.00 69.56 205 PRO A O 1
ATOM 1585 N N . LYS A 1 206 ? 12.363 5.473 -32.312 1.00 75.88 206 LYS A N 1
ATOM 1586 C CA . LYS A 1 206 ? 11.556 6.705 -32.315 1.00 75.88 206 LYS A CA 1
ATOM 1587 C C . LYS A 1 206 ? 10.176 6.528 -31.681 1.00 75.88 206 LYS A C 1
ATOM 1589 O O . LYS A 1 206 ? 9.428 7.497 -31.617 1.00 75.88 206 LYS A O 1
ATOM 1594 N N . ALA A 1 207 ? 9.808 5.306 -31.297 1.00 69.69 207 ALA A N 1
ATOM 1595 C CA . ALA A 1 207 ? 8.555 5.061 -30.604 1.00 69.69 207 ALA A CA 1
ATOM 1596 C C . ALA A 1 207 ? 8.692 5.464 -29.133 1.00 69.69 207 ALA A C 1
ATOM 1598 O O . ALA A 1 207 ? 9.764 5.353 -28.541 1.00 69.69 207 ALA A O 1
ATOM 1599 N N . ASN A 1 208 ? 7.586 5.883 -28.539 1.00 63.53 208 ASN A N 1
ATOM 1600 C CA . ASN A 1 208 ? 7.425 6.035 -27.104 1.00 63.53 208 ASN A CA 1
ATOM 1601 C C . ASN A 1 208 ? 6.095 5.370 -26.700 1.00 63.53 208 ASN A C 1
ATOM 1603 O O . ASN A 1 208 ? 5.212 5.173 -27.534 1.00 63.53 208 ASN A O 1
ATOM 1607 N N . PHE A 1 209 ? 5.964 4.963 -25.437 1.00 59.97 209 PHE A N 1
ATOM 1608 C CA . PHE A 1 209 ? 4.690 4.447 -24.912 1.00 59.97 209 PHE A CA 1
ATOM 1609 C C . PHE A 1 209 ? 3.696 5.576 -24.559 1.00 59.97 209 PHE A C 1
ATOM 1611 O O . PHE A 1 209 ? 2.609 5.283 -24.065 1.00 59.97 209 PHE A O 1
ATOM 1618 N N . TRP A 1 210 ? 4.062 6.842 -24.819 1.00 53.16 210 TRP A N 1
ATOM 1619 C CA . TRP A 1 210 ? 3.390 8.050 -24.328 1.00 53.16 210 TRP A CA 1
ATOM 1620 C C . TRP A 1 210 ? 3.284 9.157 -25.377 1.00 53.16 210 TRP A C 1
ATOM 1622 O O . TRP A 1 210 ? 4.344 9.689 -25.781 1.00 53.16 210 TRP A O 1
#

Radius of gyration: 21.32 Å; chains: 1; bounding box: 48×47×58 Å